Protein AF-A0A2D6P9U3-F1 (afdb_monomer_lite)

Sequence (290 aa):
MEMDSLSEKNLSSTDSSSDNYNIYKVLEDLKDIDPWEGLENFDKSLMDWAEKVPFGQSDFQNTYYVVNSHVTPWRQMRQAIMELQARTNAVQKVTVQYKRNLNDIARIKHEIENEEDEFQRKDLECQLEILYLDSQIWKNKLKQSKSEIEGFMRIIKQRAGDVPVEEFIKQFDDPEIVEFEEHKYWIARMAKQSAIDLLTTGRIQAGNLESMLQMTPEDQAAVTDLALTYSTAMNHSIGKFKEAAENKVEGMLEGRPAEMFDTAGVFTDYVSHNIDQRSLQSSDKPETGS

Structure (mmCIF, N/CA/C/O backbone):
data_AF-A0A2D6P9U3-F1
#
_entry.id   AF-A0A2D6P9U3-F1
#
loop_
_atom_site.group_PDB
_atom_site.id
_atom_site.type_symbol
_atom_site.label_atom_id
_atom_site.label_alt_id
_atom_site.label_comp_id
_atom_site.label_asym_id
_atom_site.label_entity_id
_atom_site.label_seq_id
_atom_site.pdbx_PDB_ins_code
_atom_site.Cartn_x
_atom_site.Cartn_y
_atom_site.Cartn_z
_atom_site.occupancy
_atom_site.B_iso_or_equiv
_atom_site.auth_seq_id
_atom_site.auth_comp_id
_atom_site.auth_asym_id
_atom_site.auth_atom_id
_atom_site.pdbx_PDB_model_num
ATOM 1 N N . MET A 1 1 ? -30.423 -39.808 -7.786 1.00 39.69 1 MET A N 1
ATOM 2 C CA . MET A 1 1 ? -29.029 -39.481 -7.438 1.00 39.69 1 MET A CA 1
ATOM 3 C C . MET A 1 1 ? -28.992 -37.972 -7.398 1.00 39.69 1 MET A C 1
ATOM 5 O O . MET A 1 1 ? -29.158 -37.339 -8.432 1.00 39.69 1 MET A O 1
ATOM 9 N N . GLU A 1 2 ? -29.091 -37.459 -6.180 1.00 29.41 2 GLU A N 1
ATOM 10 C CA . GLU A 1 2 ? -29.503 -36.098 -5.848 1.00 29.41 2 GLU A CA 1
ATOM 11 C C . GLU A 1 2 ? -28.398 -35.089 -6.178 1.00 29.41 2 GLU A C 1
ATOM 13 O O . GLU A 1 2 ? -27.218 -35.357 -5.967 1.00 29.41 2 GLU A O 1
ATOM 18 N N . MET A 1 3 ? -28.798 -33.942 -6.732 1.00 28.23 3 MET A N 1
ATOM 19 C CA . MET A 1 3 ? -27.953 -32.755 -6.827 1.00 28.23 3 MET A CA 1
ATOM 20 C C . MET A 1 3 ? -27.935 -32.097 -5.450 1.00 28.23 3 MET A C 1
ATOM 22 O O . MET A 1 3 ? -28.899 -31.436 -5.070 1.00 28.23 3 MET A O 1
ATOM 26 N N . ASP A 1 4 ? -26.843 -32.294 -4.717 1.00 28.52 4 ASP A N 1
ATOM 27 C CA . ASP A 1 4 ? -26.556 -31.556 -3.492 1.00 28.52 4 ASP A CA 1
ATOM 28 C C . ASP A 1 4 ? -26.367 -30.071 -3.825 1.00 28.52 4 ASP A C 1
ATOM 30 O O . ASP A 1 4 ? -25.377 -29.648 -4.427 1.00 28.52 4 ASP A O 1
ATOM 34 N N . SER A 1 5 ? -27.350 -29.269 -3.422 1.00 31.30 5 SER A N 1
ATOM 35 C CA . SER A 1 5 ? -27.221 -27.826 -3.311 1.00 31.30 5 SER A CA 1
ATOM 36 C C . SER A 1 5 ? -26.211 -27.518 -2.208 1.00 31.30 5 SER A C 1
ATOM 38 O O . SER A 1 5 ? -26.506 -27.684 -1.021 1.00 31.30 5 SER A O 1
ATOM 40 N N . LEU A 1 6 ? -25.025 -27.050 -2.587 1.00 30.30 6 LEU A N 1
ATOM 41 C CA . LEU A 1 6 ? -24.084 -26.428 -1.663 1.00 30.30 6 LEU A CA 1
ATOM 42 C C . LEU A 1 6 ? -24.706 -25.124 -1.154 1.00 30.30 6 LEU A C 1
ATOM 44 O O . LEU A 1 6 ? -24.543 -24.059 -1.741 1.00 30.30 6 LEU A O 1
ATOM 48 N N . SER A 1 7 ? -25.457 -25.227 -0.057 1.00 29.09 7 SER A N 1
ATOM 49 C CA . SER A 1 7 ? -25.807 -24.083 0.766 1.00 29.09 7 SER A CA 1
ATOM 50 C C . SER A 1 7 ? -24.502 -23.500 1.300 1.00 29.09 7 SER A C 1
ATOM 52 O O . SER A 1 7 ? -23.845 -24.122 2.143 1.00 29.09 7 SER A O 1
ATOM 54 N N . GLU A 1 8 ? -24.120 -22.322 0.821 1.00 29.14 8 GLU A N 1
ATOM 55 C CA . GLU A 1 8 ? -23.149 -21.480 1.506 1.00 29.14 8 GLU A CA 1
ATOM 56 C C . GLU A 1 8 ? -23.690 -21.211 2.912 1.00 29.14 8 GLU A C 1
ATOM 58 O O . GLU A 1 8 ? -24.583 -20.395 3.140 1.00 29.14 8 GLU A O 1
ATOM 63 N N . LYS A 1 9 ? -23.192 -21.982 3.880 1.00 29.47 9 LYS A N 1
ATOM 64 C CA . LYS A 1 9 ? -23.399 -21.696 5.290 1.00 29.47 9 LYS A CA 1
ATOM 65 C C . LYS A 1 9 ? -22.726 -20.359 5.559 1.00 29.47 9 LYS A C 1
ATOM 67 O O . LYS A 1 9 ? -21.505 -20.297 5.673 1.00 29.47 9 LYS A O 1
ATOM 72 N N . ASN A 1 10 ? -23.547 -19.318 5.673 1.00 29.23 10 ASN A N 1
ATOM 73 C CA . ASN A 1 10 ? -23.217 -18.047 6.304 1.00 29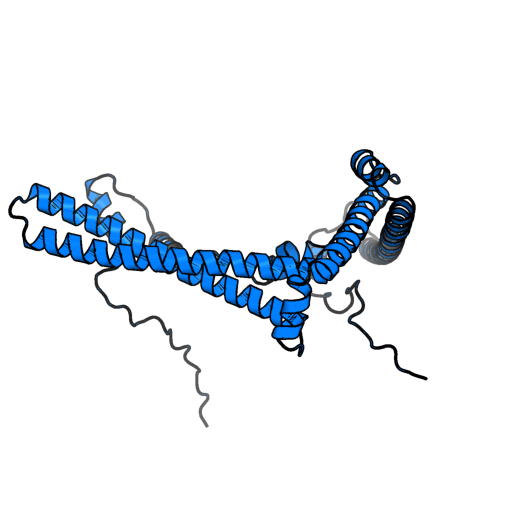.23 10 ASN A CA 1
ATOM 74 C C . ASN A 1 10 ? -22.614 -18.304 7.696 1.00 29.23 10 ASN A C 1
ATOM 76 O O . ASN A 1 10 ? -23.308 -18.354 8.713 1.00 29.23 10 ASN A O 1
ATOM 80 N N . LEU A 1 11 ? -21.298 -18.488 7.734 1.00 31.61 11 LEU A N 1
ATOM 81 C CA . LEU A 1 11 ? -20.473 -18.541 8.933 1.00 31.61 11 LEU A CA 1
ATOM 82 C C . LEU A 1 11 ? -20.241 -17.110 9.430 1.00 31.61 11 LEU A C 1
ATOM 84 O O . LEU A 1 11 ? -19.149 -16.564 9.331 1.00 31.61 11 LEU A O 1
ATOM 88 N N . SER A 1 12 ? -21.298 -16.487 9.951 1.00 31.53 12 SER A N 1
ATOM 89 C CA . SER A 1 12 ? -21.200 -15.335 10.859 1.00 31.53 12 SER A CA 1
ATOM 90 C C . SER A 1 12 ? -22.514 -15.123 11.627 1.00 31.53 12 SER A C 1
ATOM 92 O O . SER A 1 12 ? -23.037 -14.022 11.728 1.00 31.53 12 SER A O 1
ATOM 94 N N . SER A 1 13 ? -23.094 -16.207 12.146 1.00 32.31 13 SER A N 1
ATOM 95 C CA . SER A 1 13 ? -24.285 -16.171 13.011 1.00 32.31 13 SER A CA 1
ATOM 96 C C . SER A 1 13 ? -23.992 -16.762 14.392 1.00 32.31 13 SER A C 1
ATOM 98 O O . SER A 1 13 ? -24.786 -17.506 14.951 1.00 32.31 13 SER A O 1
ATOM 100 N N . THR A 1 14 ? -22.835 -16.417 14.956 1.00 29.89 14 THR A N 1
ATOM 101 C CA . THR A 1 14 ? -22.495 -16.683 16.361 1.00 29.89 14 THR A CA 1
ATOM 102 C C . THR A 1 14 ? -21.598 -15.569 16.888 1.00 29.89 14 THR A C 1
ATOM 104 O O . THR A 1 14 ? -20.410 -15.767 17.092 1.00 29.89 14 THR A O 1
ATOM 107 N N . ASP A 1 15 ? -22.176 -14.383 17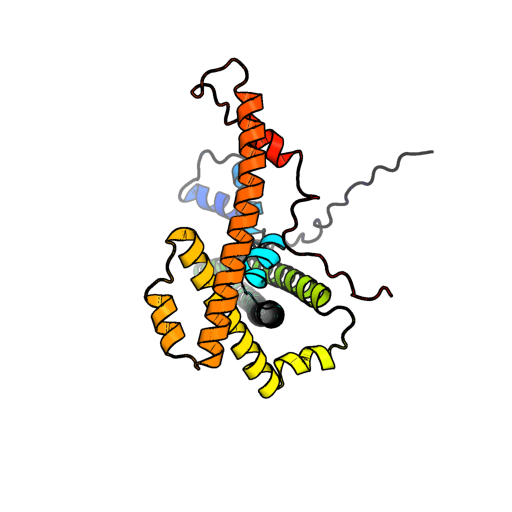.039 1.00 32.94 15 ASP A N 1
ATOM 108 C CA . ASP A 1 15 ? -21.761 -13.375 18.023 1.00 32.94 15 ASP A CA 1
ATOM 109 C C . ASP A 1 15 ? -23.038 -12.628 18.434 1.00 32.94 15 ASP A C 1
ATOM 111 O O . ASP A 1 15 ? -23.255 -11.452 18.153 1.00 32.94 15 ASP A O 1
ATOM 115 N N . SER A 1 16 ? -23.964 -13.377 19.037 1.00 31.02 16 SER A N 1
ATOM 116 C CA . SER A 1 16 ? -25.175 -12.850 19.664 1.00 31.02 16 SER A CA 1
ATOM 117 C C . SER A 1 16 ? -24.865 -12.375 21.087 1.00 31.02 16 SER A C 1
ATOM 119 O O . SER A 1 16 ? -25.467 -12.854 22.049 1.00 31.02 16 SER A O 1
ATOM 121 N N . SER A 1 17 ? -23.893 -11.476 21.244 1.00 34.59 17 SER A N 1
ATOM 122 C CA . SER A 1 17 ? -23.754 -10.711 22.481 1.00 34.59 17 SER A CA 1
ATOM 123 C C . SER A 1 17 ? -24.412 -9.354 22.272 1.00 34.59 17 SER A C 1
ATOM 125 O O . SER A 1 17 ? -24.088 -8.633 21.330 1.00 34.59 17 SER A O 1
ATOM 127 N N . SER A 1 18 ? -25.328 -9.008 23.168 1.00 39.34 18 SER A N 1
ATOM 128 C CA . SER A 1 18 ? -26.072 -7.746 23.296 1.00 39.34 18 SER A CA 1
ATOM 129 C C . SER A 1 18 ? -25.207 -6.483 23.480 1.00 39.34 18 SER A C 1
ATOM 131 O O . SER A 1 18 ? -25.710 -5.457 23.919 1.00 39.34 18 SER A O 1
ATOM 133 N N . ASP A 1 19 ? -23.918 -6.555 23.155 1.00 49.19 19 ASP A N 1
ATOM 134 C CA . ASP A 1 19 ? -22.876 -5.597 23.538 1.00 49.19 19 ASP A CA 1
ATOM 135 C C . ASP A 1 19 ? -22.311 -4.817 22.335 1.00 49.19 19 ASP A C 1
ATOM 137 O O . ASP A 1 19 ? -21.394 -4.014 22.487 1.00 49.19 19 ASP A O 1
ATOM 141 N N . ASN A 1 20 ? -22.830 -5.039 21.122 1.00 57.22 20 ASN A N 1
ATOM 142 C CA . ASN A 1 20 ? -22.431 -4.263 19.948 1.00 57.22 20 ASN A CA 1
ATOM 143 C C . ASN A 1 20 ? -23.346 -3.045 19.808 1.00 57.22 20 ASN A C 1
ATOM 145 O O . ASN A 1 20 ? -24.446 -3.146 19.260 1.00 57.22 20 ASN A O 1
ATOM 149 N N . TYR A 1 21 ? -22.873 -1.898 20.292 1.00 65.00 21 TYR A N 1
ATOM 150 C CA . TYR A 1 21 ? -23.427 -0.603 19.911 1.00 65.00 21 TYR A CA 1
ATOM 151 C C . TYR A 1 21 ? -23.408 -0.498 18.376 1.00 65.00 21 TYR A C 1
ATOM 153 O O . TYR A 1 21 ? -22.390 -0.805 17.755 1.00 65.00 21 TYR A O 1
ATOM 161 N N . ASN A 1 22 ? -24.548 -0.173 17.767 1.00 78.25 22 ASN A N 1
ATOM 162 C CA . ASN A 1 22 ? -24.715 -0.151 16.315 1.00 78.25 22 ASN A CA 1
ATOM 163 C C . ASN A 1 22 ? -25.484 1.098 15.875 1.00 78.25 22 ASN A C 1
ATOM 165 O O . ASN A 1 22 ? -26.160 1.749 16.677 1.00 78.25 22 ASN A O 1
ATOM 169 N N . ILE A 1 23 ? -25.426 1.392 14.577 1.00 88.06 23 ILE A N 1
ATOM 170 C CA . ILE A 1 23 ? -26.103 2.554 13.993 1.00 88.06 23 ILE A CA 1
ATOM 171 C C . ILE A 1 23 ? -27.613 2.602 14.288 1.00 88.06 23 ILE A C 1
ATOM 173 O O . ILE A 1 23 ? -28.175 3.683 14.414 1.00 88.06 23 ILE A O 1
ATOM 177 N N . TYR A 1 24 ? -28.288 1.461 14.457 1.00 88.44 24 TYR A N 1
ATOM 178 C CA . TYR A 1 24 ? -29.724 1.440 14.753 1.00 88.44 24 TYR A CA 1
ATOM 179 C C . TYR A 1 24 ? -30.051 2.047 16.115 1.00 88.44 24 TYR A C 1
ATOM 181 O O . TYR A 1 24 ? -31.065 2.729 16.232 1.00 88.44 24 TYR A O 1
ATOM 189 N N . LYS A 1 25 ? -29.194 1.834 17.121 1.00 87.31 25 LYS A N 1
ATOM 190 C CA . LYS A 1 25 ? -29.354 2.465 18.434 1.00 87.31 25 LYS A CA 1
ATOM 191 C C . LYS A 1 25 ? -29.163 3.980 18.342 1.00 87.31 25 LYS A C 1
ATOM 193 O O . LYS A 1 25 ? -30.015 4.713 18.820 1.00 87.31 25 LYS A O 1
ATOM 198 N N . VAL A 1 26 ? -28.138 4.436 17.618 1.00 87.75 26 VAL A N 1
ATOM 199 C CA . VAL A 1 26 ? -27.909 5.872 17.357 1.00 87.75 26 VAL A CA 1
ATOM 200 C C . VAL A 1 26 ? -29.124 6.514 16.688 1.00 87.75 26 VAL A C 1
ATOM 202 O O . VAL A 1 26 ? -29.564 7.585 17.086 1.00 87.75 26 VAL A O 1
ATOM 205 N N . LEU A 1 27 ? -29.687 5.858 15.670 1.00 90.25 27 LEU A N 1
ATOM 206 C CA . LEU A 1 27 ? -30.865 6.359 14.962 1.00 90.25 27 LEU A CA 1
ATOM 207 C C . LEU A 1 27 ? -32.118 6.400 15.846 1.00 90.25 27 LEU A C 1
ATOM 209 O O . LEU A 1 27 ? -32.997 7.219 15.590 1.00 90.25 27 LEU A O 1
ATOM 213 N N . GLU A 1 28 ? -32.221 5.526 16.849 1.00 89.50 28 GLU A N 1
ATOM 214 C CA . GLU A 1 28 ? -33.285 5.583 17.853 1.00 89.50 28 GLU A CA 1
ATOM 215 C C . GLU A 1 28 ? -33.075 6.768 18.799 1.00 89.50 28 GLU A C 1
ATOM 217 O O . GLU A 1 28 ? -33.989 7.573 18.957 1.00 89.50 28 GLU A O 1
ATOM 222 N N . ASP A 1 29 ? -31.864 6.922 19.342 1.00 88.88 29 ASP A N 1
ATOM 223 C CA . ASP A 1 29 ? -31.504 8.013 20.256 1.00 88.88 29 ASP A CA 1
ATOM 224 C C . ASP A 1 29 ? -31.679 9.395 19.594 1.00 88.88 29 ASP A C 1
ATOM 226 O O . ASP A 1 29 ? -32.082 10.365 20.236 1.00 88.88 29 ASP A O 1
ATOM 230 N N . LEU A 1 30 ? -31.432 9.492 18.283 1.00 90.25 30 LEU A N 1
ATOM 231 C CA . LEU A 1 30 ? -31.607 10.726 17.515 1.00 90.25 30 LEU A CA 1
ATOM 232 C C . LEU A 1 30 ? -33.069 11.137 17.315 1.00 90.25 30 LEU A C 1
ATOM 234 O O . LEU A 1 30 ? -33.306 12.310 17.027 1.00 90.25 30 LEU A O 1
ATOM 238 N N . LYS A 1 31 ? -34.054 10.240 17.478 1.00 90.44 31 LYS A N 1
ATOM 239 C CA . LYS A 1 31 ? -35.471 10.582 17.243 1.00 90.44 31 LYS A CA 1
ATOM 240 C C . LYS A 1 31 ? -35.953 11.749 18.097 1.00 90.44 31 LYS A C 1
ATOM 242 O O . LYS A 1 31 ? -36.753 12.551 17.622 1.00 90.44 31 LYS A O 1
ATOM 247 N N . ASP A 1 32 ? -35.447 11.836 19.323 1.00 87.56 32 ASP A N 1
ATOM 248 C CA . ASP A 1 32 ? -35.841 12.848 20.304 1.00 87.56 32 ASP A CA 1
ATOM 249 C C . ASP A 1 32 ? -34.901 14.072 20.320 1.00 87.56 32 ASP A C 1
ATOM 251 O O . ASP A 1 32 ? -35.142 15.023 21.065 1.00 87.56 32 ASP A O 1
ATOM 255 N N . ILE A 1 33 ? -33.836 14.067 19.505 1.00 90.62 33 ILE A N 1
ATOM 256 C CA . ILE A 1 33 ? -32.810 15.125 19.449 1.00 90.62 33 ILE A CA 1
ATOM 257 C C . ILE A 1 33 ? -32.868 15.866 18.110 1.00 90.62 33 ILE A C 1
ATOM 259 O O . ILE A 1 33 ? -33.093 17.075 18.074 1.00 90.62 33 ILE A O 1
ATOM 263 N N . ASP A 1 34 ? -32.647 15.137 17.019 1.00 89.31 34 ASP A N 1
ATOM 264 C CA . ASP A 1 34 ? -32.652 15.624 15.640 1.00 89.31 34 ASP A CA 1
ATOM 265 C C . ASP A 1 34 ? -32.958 14.424 14.724 1.00 89.31 34 ASP A C 1
ATOM 267 O O . ASP A 1 34 ? -32.044 13.695 14.315 1.00 89.31 34 ASP A O 1
ATOM 271 N N . PRO A 1 35 ? -34.250 14.117 14.500 1.00 87.31 35 PRO A N 1
ATOM 272 C CA . PRO A 1 35 ? -34.650 12.893 13.829 1.00 87.31 35 PRO A CA 1
ATOM 273 C C . PRO A 1 35 ? -34.149 12.880 12.387 1.00 87.31 35 PRO A C 1
ATOM 275 O O . PRO A 1 35 ? -34.447 13.763 11.584 1.00 87.31 35 PRO A O 1
ATOM 278 N N . TRP A 1 36 ? -33.449 11.808 12.020 1.00 88.62 36 TRP A N 1
ATOM 279 C CA . TRP A 1 36 ? -33.020 11.609 10.643 1.00 88.62 36 TRP A CA 1
ATOM 280 C C . TRP A 1 36 ? -34.171 11.044 9.800 1.00 88.62 36 TRP A C 1
ATOM 282 O O . TRP A 1 36 ? -34.355 9.830 9.660 1.00 88.62 36 TRP A O 1
ATOM 292 N N . GLU A 1 37 ? -34.977 11.949 9.252 1.00 87.56 37 GLU A N 1
ATOM 293 C CA . GLU A 1 37 ? -36.133 11.613 8.421 1.00 87.56 37 GLU A CA 1
ATOM 294 C C . GLU A 1 37 ? -35.730 11.058 7.044 1.00 87.56 37 GLU A C 1
ATOM 296 O O . GLU A 1 37 ? -34.696 11.406 6.476 1.00 87.56 37 GLU A O 1
ATOM 301 N N . GLY A 1 38 ? -36.572 10.186 6.481 1.00 85.81 38 GLY A N 1
ATOM 302 C CA . GLY A 1 38 ? -36.424 9.699 5.104 1.00 85.81 38 GLY A CA 1
ATOM 303 C C . GLY A 1 38 ? -35.370 8.608 4.876 1.00 85.81 38 GLY A C 1
ATOM 304 O O . GLY A 1 38 ? -35.199 8.189 3.739 1.00 85.81 38 GLY A O 1
ATOM 305 N N . LEU A 1 39 ? -34.701 8.114 5.923 1.00 88.50 39 LEU A N 1
ATOM 306 C CA . LEU A 1 39 ? -33.758 6.990 5.831 1.00 88.50 39 LEU A CA 1
ATOM 307 C C . LEU A 1 39 ? -34.464 5.680 5.449 1.00 88.50 39 LEU A C 1
ATOM 309 O O . LEU A 1 39 ? -35.224 5.113 6.250 1.00 88.50 39 LEU A O 1
ATOM 313 N N . GLU A 1 40 ? -34.152 5.155 4.266 1.00 92.00 40 GLU A N 1
ATOM 314 C CA . GLU A 1 40 ? -34.671 3.874 3.798 1.00 92.00 40 GLU A CA 1
ATOM 315 C C . GLU A 1 40 ? -33.945 2.692 4.465 1.00 92.00 40 GLU A C 1
ATOM 317 O O . GLU A 1 40 ? -32.868 2.817 5.053 1.00 92.00 40 GLU A O 1
ATOM 322 N N . ASN A 1 41 ? -34.520 1.487 4.367 1.00 90.62 41 ASN A N 1
ATOM 323 C CA . ASN A 1 41 ? -33.889 0.275 4.911 1.00 90.62 41 ASN A CA 1
ATOM 324 C C . ASN A 1 41 ? -32.532 -0.023 4.260 1.00 90.62 41 ASN A C 1
ATOM 326 O O . ASN A 1 41 ? -31.648 -0.575 4.919 1.00 90.62 41 ASN A O 1
ATOM 330 N N . PHE A 1 42 ? -32.370 0.337 2.983 1.00 93.25 42 PHE A N 1
ATOM 331 C CA . PHE A 1 42 ? -31.100 0.215 2.277 1.00 93.25 42 PHE A CA 1
ATOM 332 C C . PHE A 1 42 ? -30.012 1.052 2.955 1.00 93.25 42 PHE A C 1
ATOM 334 O O . PHE A 1 42 ? -28.960 0.512 3.288 1.00 93.25 42 PHE A O 1
ATOM 341 N N . ASP A 1 43 ? -30.293 2.323 3.245 1.00 93.94 43 ASP A N 1
ATOM 342 C CA . ASP A 1 43 ? -29.324 3.249 3.833 1.00 93.94 43 ASP A CA 1
ATOM 343 C C . ASP A 1 43 ? -28.863 2.784 5.216 1.00 93.94 43 ASP A C 1
ATOM 345 O O . ASP A 1 43 ? -27.666 2.706 5.484 1.00 93.94 43 ASP A O 1
ATOM 349 N N . LYS A 1 44 ? -29.807 2.388 6.081 1.00 91.50 44 LYS A N 1
ATOM 350 C CA . LYS A 1 44 ? -29.503 1.890 7.435 1.00 91.50 44 LYS A CA 1
ATOM 351 C C . LYS A 1 44 ? -28.646 0.627 7.394 1.00 91.50 44 LYS A C 1
ATOM 353 O O . LYS A 1 44 ? -27.689 0.494 8.153 1.00 91.50 44 LYS A O 1
ATOM 358 N N . SER A 1 45 ? -28.971 -0.282 6.474 1.00 91.38 45 SER A N 1
ATOM 359 C CA . SER A 1 45 ? -28.209 -1.517 6.272 1.00 91.38 45 SER A CA 1
ATOM 360 C C . SER A 1 45 ? -26.811 -1.232 5.724 1.00 91.38 45 SER A C 1
ATOM 362 O O . SER A 1 45 ? -25.847 -1.871 6.141 1.00 91.38 45 SER A O 1
ATOM 364 N N . LEU A 1 46 ? -26.687 -0.261 4.815 1.00 93.19 46 LEU A N 1
ATOM 365 C CA . LEU A 1 46 ? -25.407 0.164 4.259 1.00 93.19 46 LEU A CA 1
ATOM 366 C C . LEU A 1 46 ? -24.521 0.807 5.330 1.00 93.19 46 LEU A C 1
ATOM 368 O O . LEU A 1 46 ? -23.340 0.475 5.397 1.00 93.19 46 LEU A O 1
ATOM 372 N N . MET A 1 47 ? -25.077 1.671 6.184 1.00 91.88 47 MET A N 1
ATOM 373 C CA . MET A 1 47 ? -24.356 2.269 7.313 1.00 91.88 47 MET A CA 1
ATOM 374 C C . MET A 1 47 ? -23.855 1.198 8.291 1.00 91.88 47 MET A C 1
ATOM 376 O O . MET A 1 47 ? -22.672 1.184 8.628 1.00 91.88 47 MET A O 1
ATOM 380 N N . ASP A 1 48 ? -24.723 0.259 8.684 1.00 90.38 48 ASP A N 1
ATOM 381 C CA . ASP A 1 48 ? -24.380 -0.839 9.600 1.00 90.38 48 ASP A CA 1
ATOM 382 C C . ASP A 1 48 ? -23.290 -1.760 9.025 1.00 90.38 48 ASP A C 1
ATOM 384 O O . ASP A 1 48 ? -22.374 -2.183 9.734 1.00 90.38 48 ASP A O 1
ATOM 388 N N . TRP A 1 49 ? -23.361 -2.063 7.726 1.00 91.19 49 TRP A N 1
ATOM 389 C CA . TRP A 1 49 ? -22.337 -2.842 7.034 1.00 91.19 49 TRP A CA 1
ATOM 390 C C . TRP A 1 49 ? -21.015 -2.074 6.931 1.00 91.19 49 TRP A C 1
ATOM 392 O O . TRP A 1 49 ? -19.965 -2.622 7.273 1.00 91.19 49 TRP A O 1
ATOM 402 N N . ALA A 1 50 ? -21.054 -0.807 6.507 1.00 90.19 50 ALA A N 1
ATOM 403 C CA . ALA A 1 50 ? -19.867 0.023 6.306 1.00 90.19 50 ALA A CA 1
ATOM 404 C C . ALA A 1 50 ? -19.070 0.216 7.604 1.00 90.19 50 ALA A C 1
ATOM 406 O O . ALA A 1 50 ? -17.841 0.194 7.578 1.00 90.19 50 ALA A O 1
ATOM 407 N N . GLU A 1 51 ? -19.753 0.318 8.745 1.00 86.31 51 GLU A N 1
ATOM 408 C CA . GLU A 1 51 ? -19.125 0.385 10.068 1.00 86.31 51 GLU A CA 1
ATOM 409 C C . GLU A 1 51 ? -18.363 -0.903 10.433 1.00 86.31 51 GLU A C 1
ATOM 411 O O . GLU A 1 51 ? -17.419 -0.876 11.220 1.00 86.31 51 GLU A O 1
ATOM 416 N N . LYS A 1 52 ? -18.733 -2.058 9.872 1.00 85.69 52 LYS A N 1
ATOM 417 C CA . LYS A 1 52 ? -18.173 -3.377 10.230 1.00 85.69 52 LYS A CA 1
ATOM 418 C C . LYS A 1 52 ? -17.103 -3.876 9.265 1.00 85.69 52 LYS A C 1
ATOM 4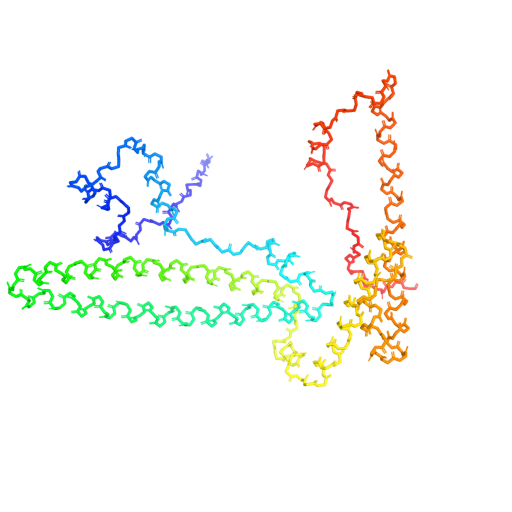20 O O . LYS A 1 52 ? -16.442 -4.881 9.551 1.00 85.69 52 LYS A O 1
ATOM 425 N N . VAL A 1 53 ? -16.949 -3.221 8.121 1.00 87.69 53 VAL A N 1
ATOM 426 C CA . VAL A 1 53 ? -16.092 -3.700 7.037 1.00 87.69 53 VAL A CA 1
ATOM 427 C C . VAL A 1 53 ? -14.707 -3.066 7.129 1.00 87.69 53 VAL A C 1
ATOM 429 O O . VAL A 1 53 ? -14.581 -1.843 7.155 1.00 87.69 53 VAL A O 1
ATOM 432 N N . PRO A 1 54 ? -13.633 -3.874 7.153 1.00 87.75 54 PRO A N 1
ATOM 433 C CA . PRO A 1 54 ? -12.283 -3.353 7.013 1.00 87.75 54 PRO A CA 1
ATOM 434 C C . PRO A 1 54 ? -12.005 -2.972 5.552 1.00 87.75 54 PRO A C 1
ATOM 436 O O . PRO A 1 54 ? -12.065 -3.818 4.661 1.00 87.75 54 PRO A O 1
ATOM 439 N N . PHE A 1 55 ? -11.618 -1.720 5.311 1.00 87.38 55 PHE A N 1
ATOM 440 C CA . PHE A 1 55 ? -11.170 -1.245 3.998 1.00 87.38 55 PHE A CA 1
ATOM 441 C C . PHE A 1 55 ? -9.640 -1.279 3.909 1.00 87.38 55 PHE A C 1
ATOM 443 O O . PHE A 1 55 ? -8.962 -0.266 4.076 1.00 87.38 55 PHE A O 1
ATOM 450 N N . GLY A 1 56 ? -9.101 -2.482 3.702 1.00 89.19 56 GLY A N 1
ATOM 451 C CA . GLY A 1 56 ? -7.667 -2.716 3.515 1.00 89.19 56 GLY A CA 1
ATOM 452 C C . GLY A 1 56 ? -7.199 -2.622 2.065 1.00 89.19 56 GLY A C 1
ATOM 453 O O . GLY A 1 56 ? -7.995 -2.484 1.135 1.00 89.19 56 GLY A O 1
ATOM 454 N N . GLN A 1 57 ? -5.886 -2.734 1.874 1.00 92.25 57 GLN A N 1
ATOM 455 C CA . GLN A 1 57 ? -5.285 -2.821 0.540 1.00 92.25 57 GLN A CA 1
ATOM 456 C C . GLN A 1 57 ? -5.597 -4.167 -0.132 1.00 92.25 57 GLN A C 1
ATOM 458 O O . GLN A 1 57 ? -5.447 -5.230 0.473 1.00 92.25 57 GLN A O 1
ATOM 463 N N . SER A 1 58 ? -5.986 -4.124 -1.407 1.00 92.75 58 SER A N 1
ATOM 464 C CA . SER A 1 58 ? -6.175 -5.322 -2.235 1.00 92.75 58 SER A CA 1
ATOM 465 C C . SER A 1 58 ? -4.847 -5.941 -2.685 1.00 92.75 58 SER A C 1
ATOM 467 O O . SER A 1 58 ? -3.833 -5.253 -2.819 1.00 92.75 58 SER A O 1
ATOM 469 N N . ASP A 1 59 ? -4.865 -7.230 -3.033 1.00 91.19 59 ASP A N 1
ATOM 470 C CA . ASP A 1 59 ? -3.694 -7.931 -3.585 1.00 91.19 59 ASP A CA 1
ATOM 471 C C . ASP A 1 59 ? -3.175 -7.278 -4.876 1.00 91.19 59 ASP A C 1
ATOM 473 O O . ASP A 1 59 ? -1.964 -7.212 -5.102 1.00 91.19 59 ASP A O 1
ATOM 477 N N . PHE A 1 60 ? -4.078 -6.731 -5.697 1.00 93.12 60 PHE A N 1
ATOM 478 C CA . PHE A 1 60 ? -3.721 -5.980 -6.899 1.00 93.12 60 PHE A CA 1
ATOM 479 C C . PHE A 1 60 ? -2.931 -4.710 -6.554 1.00 93.12 60 PHE A C 1
ATOM 481 O O . PHE A 1 60 ? -1.866 -4.467 -7.123 1.00 93.12 60 PHE A O 1
ATOM 488 N N . GLN A 1 61 ? -3.408 -3.926 -5.581 1.00 95.19 61 GLN A N 1
ATOM 489 C CA . GLN A 1 61 ? -2.697 -2.736 -5.105 1.00 95.19 61 GLN A CA 1
ATOM 490 C C . GLN A 1 61 ? -1.330 -3.101 -4.523 1.00 95.19 61 GLN A C 1
ATOM 492 O O . GLN A 1 61 ? -0.323 -2.504 -4.910 1.00 95.19 61 GLN A O 1
ATOM 497 N N . ASN A 1 62 ? -1.282 -4.120 -3.661 1.00 95.62 62 ASN A N 1
ATOM 498 C CA . ASN A 1 62 ? -0.045 -4.584 -3.035 1.00 95.62 62 ASN A CA 1
ATOM 499 C C . ASN A 1 62 ? 0.980 -5.031 -4.084 1.00 95.62 62 ASN A C 1
ATOM 501 O O . ASN A 1 62 ? 2.151 -4.668 -4.005 1.00 95.62 62 ASN A O 1
ATOM 505 N N . THR A 1 63 ? 0.540 -5.761 -5.108 1.00 93.06 63 THR A N 1
ATOM 506 C CA . THR A 1 63 ? 1.430 -6.268 -6.156 1.00 93.06 63 THR A CA 1
ATOM 507 C C . THR A 1 63 ? 1.933 -5.148 -7.061 1.00 93.06 63 THR A C 1
ATOM 509 O O . THR A 1 63 ? 3.142 -4.976 -7.211 1.00 93.06 63 THR A O 1
ATOM 512 N N . TYR A 1 64 ? 1.032 -4.377 -7.670 1.00 92.94 64 TYR A N 1
ATOM 513 C CA . TYR A 1 64 ? 1.394 -3.493 -8.782 1.00 92.94 64 TYR A CA 1
ATOM 514 C C . TYR A 1 64 ? 1.803 -2.085 -8.356 1.00 92.94 64 TYR A C 1
ATOM 516 O O . TYR A 1 64 ? 2.657 -1.482 -9.004 1.00 92.94 64 TYR A O 1
ATOM 524 N N . TYR A 1 65 ? 1.225 -1.570 -7.271 1.00 94.38 65 TYR A N 1
ATOM 525 C CA . TYR A 1 65 ? 1.403 -0.173 -6.863 1.00 94.38 65 TYR A CA 1
ATOM 526 C C . TYR A 1 65 ? 2.261 -0.005 -5.617 1.00 94.38 65 TYR A C 1
ATOM 528 O O . TYR A 1 65 ? 2.835 1.062 -5.428 1.00 94.38 65 TYR A O 1
ATOM 536 N N . VAL A 1 66 ? 2.387 -1.045 -4.793 1.00 94.38 66 VAL A N 1
ATOM 537 C CA . VAL A 1 66 ? 3.284 -1.032 -3.633 1.00 94.38 66 VAL A CA 1
ATOM 538 C C . VAL A 1 66 ? 4.597 -1.712 -4.002 1.00 94.38 66 VAL A C 1
ATOM 540 O O . VAL A 1 66 ? 5.622 -1.047 -4.128 1.00 94.38 66 VAL A O 1
ATOM 543 N N . VAL A 1 67 ? 4.567 -3.017 -4.274 1.00 95.12 67 VAL A N 1
ATOM 544 C CA . VAL A 1 67 ? 5.779 -3.812 -4.504 1.00 95.12 67 VAL A CA 1
ATOM 545 C C . VAL A 1 67 ? 6.421 -3.484 -5.855 1.00 95.12 67 VAL A C 1
ATOM 547 O O . VAL A 1 67 ? 7.559 -3.022 -5.883 1.00 95.12 67 VAL A O 1
ATOM 550 N N . ASN A 1 68 ? 5.700 -3.623 -6.973 1.00 93.31 68 ASN A N 1
ATOM 551 C CA . ASN A 1 68 ? 6.242 -3.395 -8.327 1.00 93.31 68 ASN A CA 1
ATOM 552 C C . ASN A 1 68 ? 6.517 -1.921 -8.668 1.00 93.31 68 ASN A C 1
ATOM 554 O O . ASN A 1 68 ? 7.017 -1.622 -9.755 1.00 93.31 68 ASN A O 1
ATOM 558 N N . SER A 1 69 ? 6.219 -0.991 -7.757 1.00 90.75 69 SER A N 1
ATOM 559 C CA . SER A 1 69 ? 6.618 0.411 -7.909 1.00 90.75 69 SER A CA 1
ATOM 560 C C . SER A 1 69 ? 8.147 0.572 -7.900 1.00 90.75 69 SER A C 1
ATOM 562 O O . SER A 1 69 ? 8.690 1.495 -8.518 1.00 90.75 69 SER A O 1
ATOM 564 N N . HIS A 1 70 ? 8.855 -0.361 -7.256 1.00 93.31 70 HIS A N 1
ATOM 565 C CA . HIS A 1 70 ? 10.311 -0.425 -7.244 1.00 93.31 70 HIS A CA 1
ATOM 566 C C . HIS A 1 70 ? 10.851 -1.178 -8.460 1.00 93.31 70 HIS A C 1
ATOM 568 O O . HIS A 1 70 ? 10.201 -2.063 -9.007 1.00 93.31 70 HIS A O 1
ATOM 574 N N . VAL A 1 71 ? 12.054 -0.809 -8.906 1.00 92.12 71 VAL A N 1
ATOM 575 C CA . VAL A 1 71 ? 12.602 -1.286 -10.185 1.00 92.12 71 VAL A CA 1
ATOM 576 C C . VAL A 1 71 ? 13.318 -2.629 -10.047 1.00 92.12 71 VAL A C 1
ATOM 578 O O . VAL A 1 71 ? 13.140 -3.488 -10.903 1.00 92.12 71 VAL A O 1
ATOM 581 N N . THR A 1 72 ? 14.100 -2.834 -8.983 1.00 94.56 72 THR A N 1
ATOM 582 C CA . THR A 1 72 ? 14.901 -4.056 -8.814 1.00 94.56 72 THR A CA 1
ATOM 583 C C . THR A 1 72 ? 14.173 -5.107 -7.973 1.00 94.56 72 THR A C 1
ATOM 585 O O . THR A 1 72 ? 13.519 -4.741 -6.991 1.00 94.56 72 THR A O 1
ATOM 588 N N . PRO A 1 73 ? 14.310 -6.412 -8.286 1.00 94.56 73 PRO A N 1
ATOM 589 C CA . PRO A 1 73 ? 13.667 -7.483 -7.522 1.00 94.56 73 PRO A CA 1
ATOM 590 C C . PRO A 1 73 ? 13.990 -7.453 -6.024 1.00 94.56 73 PRO A C 1
ATOM 592 O O . PRO A 1 73 ? 13.082 -7.591 -5.203 1.00 94.56 73 PRO A O 1
ATOM 595 N N . TRP A 1 74 ? 15.251 -7.197 -5.659 1.00 95.06 74 TRP A N 1
ATOM 596 C CA . TRP A 1 74 ? 15.661 -7.099 -4.258 1.00 95.06 74 TRP A CA 1
ATOM 597 C C . TRP A 1 74 ? 14.945 -5.952 -3.531 1.00 95.06 74 TRP A C 1
ATOM 599 O O . TRP A 1 74 ? 14.383 -6.158 -2.456 1.00 95.06 74 TRP A O 1
ATOM 609 N N . ARG A 1 75 ? 14.843 -4.761 -4.143 1.00 96.00 75 ARG A N 1
ATOM 610 C CA . ARG A 1 75 ? 14.136 -3.625 -3.527 1.00 96.00 75 ARG A CA 1
ATOM 611 C C . ARG A 1 75 ? 12.625 -3.851 -3.467 1.00 96.00 75 ARG A C 1
ATOM 613 O O . ARG A 1 75 ? 11.998 -3.452 -2.491 1.00 96.00 75 ARG A O 1
ATOM 620 N N . GLN A 1 76 ? 12.040 -4.507 -4.471 1.00 96.12 76 GLN A N 1
ATOM 621 C CA . GLN A 1 76 ? 10.636 -4.930 -4.440 1.00 96.12 76 GLN A CA 1
ATOM 622 C C . GLN A 1 76 ? 10.378 -5.880 -3.254 1.00 96.12 76 GLN A C 1
ATOM 624 O O . GLN A 1 76 ? 9.419 -5.690 -2.506 1.00 96.12 76 GLN A O 1
ATOM 629 N N . MET A 1 77 ? 11.258 -6.863 -3.034 1.00 95.75 77 MET A N 1
ATOM 630 C CA . MET A 1 77 ? 11.173 -7.762 -1.879 1.00 95.75 77 MET A CA 1
ATOM 631 C C . MET A 1 77 ? 11.343 -7.008 -0.556 1.00 95.75 77 MET A C 1
ATOM 633 O O . MET A 1 77 ? 10.524 -7.162 0.350 1.00 95.75 77 MET A O 1
ATOM 637 N N . ARG A 1 78 ? 12.353 -6.135 -0.459 1.00 95.94 78 ARG A N 1
ATOM 638 C CA . ARG A 1 78 ? 12.582 -5.288 0.718 1.00 95.94 78 ARG A CA 1
ATOM 639 C C . ARG A 1 78 ? 11.357 -4.437 1.046 1.00 95.94 78 ARG A C 1
ATOM 641 O O . ARG A 1 78 ? 10.988 -4.344 2.212 1.00 95.94 78 ARG A O 1
ATOM 648 N N . GLN A 1 79 ? 10.689 -3.871 0.038 1.00 96.81 79 GLN A N 1
ATOM 649 C CA . GLN A 1 79 ? 9.438 -3.139 0.235 1.00 96.81 79 GLN A CA 1
ATOM 650 C C . GLN A 1 79 ? 8.354 -4.044 0.825 1.00 96.81 79 GLN A C 1
ATOM 652 O O . GLN A 1 79 ? 7.743 -3.675 1.821 1.00 96.81 79 GLN A O 1
ATOM 657 N N . ALA A 1 80 ? 8.146 -5.247 0.280 1.00 97.25 80 ALA A N 1
ATOM 658 C CA . ALA A 1 80 ? 7.165 -6.186 0.827 1.00 97.25 80 ALA A CA 1
ATOM 659 C C . ALA A 1 80 ? 7.453 -6.540 2.301 1.00 97.25 80 ALA A C 1
ATOM 661 O O . ALA A 1 80 ? 6.528 -6.595 3.112 1.00 97.25 80 ALA A O 1
ATOM 662 N N . ILE A 1 81 ? 8.729 -6.717 2.668 1.00 96.50 81 ILE A N 1
ATOM 663 C CA . ILE A 1 81 ? 9.161 -6.959 4.055 1.00 96.50 81 ILE A CA 1
ATOM 664 C C . ILE A 1 81 ? 8.887 -5.737 4.945 1.00 96.50 81 ILE A C 1
ATOM 666 O O . ILE A 1 81 ? 8.370 -5.892 6.050 1.00 96.50 81 ILE A O 1
ATOM 670 N N . MET A 1 82 ? 9.182 -4.520 4.479 1.00 96.81 82 MET A N 1
ATOM 671 C CA . MET A 1 82 ? 8.892 -3.286 5.221 1.00 96.81 82 MET A CA 1
ATOM 672 C C . MET A 1 82 ? 7.389 -3.100 5.463 1.00 96.81 82 MET A C 1
ATOM 674 O O . MET A 1 82 ? 6.975 -2.727 6.562 1.00 96.81 82 MET A O 1
ATOM 678 N N . GLU A 1 83 ? 6.556 -3.395 4.465 1.00 97.75 83 GLU A N 1
ATOM 679 C CA . GLU A 1 83 ? 5.099 -3.346 4.608 1.00 97.75 83 GLU A CA 1
ATOM 680 C C . GLU A 1 83 ? 4.607 -4.414 5.599 1.00 97.75 83 GLU A C 1
ATOM 682 O O . GLU A 1 83 ? 3.821 -4.104 6.500 1.00 97.75 83 GLU A O 1
ATOM 687 N N . LEU A 1 84 ? 5.135 -5.644 5.516 1.00 97.25 84 LEU A N 1
ATOM 688 C CA . LEU A 1 84 ? 4.873 -6.715 6.483 1.00 97.25 84 LEU A CA 1
ATOM 689 C C . LEU A 1 84 ? 5.249 -6.289 7.911 1.00 97.25 84 LEU A C 1
ATOM 691 O O . LEU A 1 84 ? 4.456 -6.474 8.838 1.00 97.25 84 LEU A O 1
ATOM 695 N N . GLN A 1 85 ? 6.422 -5.682 8.100 1.00 97.00 85 GLN A N 1
ATOM 696 C CA . GLN A 1 85 ? 6.872 -5.155 9.389 1.00 97.00 85 GLN A CA 1
ATOM 697 C C . GLN A 1 85 ? 5.904 -4.088 9.914 1.00 97.00 85 GLN A C 1
ATOM 699 O O . GLN A 1 85 ? 5.473 -4.152 11.068 1.00 97.00 85 GLN A O 1
ATOM 704 N N . ALA A 1 86 ? 5.516 -3.128 9.072 1.00 96.88 86 ALA A N 1
ATOM 705 C CA . ALA A 1 86 ? 4.591 -2.064 9.445 1.00 96.88 86 ALA A CA 1
ATOM 706 C C . ALA A 1 86 ? 3.230 -2.615 9.905 1.00 96.88 86 ALA A C 1
ATOM 708 O O . ALA A 1 86 ? 2.723 -2.193 10.949 1.00 96.88 86 ALA A O 1
ATOM 709 N N . ARG A 1 87 ? 2.658 -3.595 9.189 1.00 96.75 87 ARG A N 1
ATOM 710 C CA . ARG A 1 87 ? 1.362 -4.191 9.567 1.00 96.75 87 ARG A CA 1
ATOM 711 C C . ARG A 1 87 ? 1.486 -5.097 10.784 1.00 96.75 87 ARG A C 1
ATOM 713 O O . ARG A 1 87 ? 0.594 -5.092 11.626 1.00 96.75 87 ARG A O 1
ATOM 720 N N . THR A 1 88 ? 2.599 -5.809 10.936 1.00 97.25 88 THR A N 1
ATOM 721 C CA . THR A 1 88 ? 2.869 -6.617 12.136 1.00 97.25 88 THR A CA 1
ATOM 722 C C . THR A 1 88 ? 2.921 -5.733 13.383 1.00 97.25 88 THR A C 1
ATOM 724 O O . THR A 1 88 ? 2.245 -6.013 14.374 1.00 97.25 88 THR A O 1
ATOM 727 N N . ASN A 1 89 ? 3.631 -4.605 13.310 1.00 96.56 89 ASN A N 1
ATOM 728 C CA . ASN A 1 89 ? 3.668 -3.610 14.382 1.00 96.56 89 ASN A CA 1
ATOM 729 C C . ASN A 1 89 ? 2.277 -3.012 14.660 1.00 96.56 89 ASN A C 1
ATOM 731 O O . ASN A 1 89 ? 1.920 -2.786 15.819 1.00 96.56 89 ASN A O 1
ATOM 735 N N . ALA A 1 90 ? 1.478 -2.763 13.617 1.00 95.38 90 ALA A N 1
ATOM 736 C CA . ALA A 1 90 ? 0.104 -2.292 13.768 1.00 95.38 90 ALA A CA 1
ATOM 737 C C . ALA A 1 90 ? -0.770 -3.320 14.506 1.00 95.38 90 ALA A C 1
ATOM 739 O O . ALA A 1 90 ? -1.421 -2.955 15.485 1.00 95.38 90 ALA A O 1
ATOM 740 N N . VAL A 1 91 ? -0.719 -4.604 14.128 1.00 96.69 91 VAL A N 1
ATOM 741 C CA . VAL A 1 91 ? -1.441 -5.686 14.824 1.00 96.69 91 VAL A CA 1
ATOM 742 C C . VAL A 1 91 ? -1.054 -5.743 16.295 1.00 96.69 91 VAL A C 1
ATOM 744 O O . VAL A 1 91 ? -1.937 -5.814 17.150 1.00 96.69 91 VAL A O 1
ATOM 747 N N . GLN A 1 92 ? 0.240 -5.683 16.614 1.00 97.12 92 GLN A N 1
ATOM 748 C CA . GLN A 1 92 ? 0.711 -5.713 18.000 1.00 97.12 92 GLN A CA 1
ATOM 749 C C . GLN A 1 92 ? 0.134 -4.549 18.816 1.00 97.12 92 GLN A C 1
ATOM 751 O O . GLN A 1 92 ? -0.460 -4.770 19.874 1.00 97.12 92 GLN A O 1
ATOM 756 N N . LYS A 1 93 ? 0.242 -3.315 18.305 1.00 96.88 93 LYS A N 1
ATOM 757 C CA . LYS A 1 93 ? -0.277 -2.114 18.979 1.00 96.88 93 LYS A CA 1
ATOM 758 C C . LYS A 1 93 ? -1.793 -2.161 19.153 1.00 96.88 93 LYS A C 1
ATOM 760 O O . LYS A 1 93 ? -2.287 -1.944 20.257 1.00 96.88 93 LYS A O 1
ATOM 765 N N . VAL A 1 94 ? -2.527 -2.487 18.090 1.00 96.94 94 VAL A N 1
ATOM 766 C CA . VAL A 1 94 ? -3.993 -2.575 18.124 1.00 96.94 94 VAL A CA 1
ATOM 767 C C . VAL A 1 94 ? -4.445 -3.682 19.076 1.00 96.94 94 VAL A C 1
ATOM 769 O O . VAL A 1 94 ? -5.406 -3.489 19.812 1.00 96.94 94 VAL A O 1
ATOM 772 N N . THR A 1 95 ? -3.730 -4.807 19.142 1.00 97.44 95 THR A N 1
ATOM 773 C CA . THR A 1 95 ? -4.037 -5.893 20.086 1.00 97.44 95 THR A CA 1
ATOM 774 C C . THR A 1 95 ? -3.929 -5.423 21.534 1.00 97.44 95 THR A C 1
ATOM 776 O O . THR A 1 95 ? -4.801 -5.726 22.347 1.00 97.44 95 THR A O 1
ATOM 779 N N . VAL A 1 96 ? -2.874 -4.678 21.876 1.00 97.69 96 VAL A N 1
ATOM 780 C CA . VAL A 1 96 ? -2.709 -4.117 23.226 1.00 97.69 96 VAL A CA 1
ATOM 781 C C . VAL A 1 96 ? -3.808 -3.099 23.524 1.00 97.69 96 VAL A C 1
ATOM 783 O O . VAL A 1 96 ? -4.413 -3.161 24.593 1.00 97.69 96 VAL A O 1
ATOM 786 N N . GLN A 1 97 ? -4.114 -2.211 22.575 1.00 97.19 97 GLN A N 1
ATOM 787 C CA . GLN A 1 97 ? -5.166 -1.210 22.744 1.00 97.19 97 GLN A CA 1
ATOM 788 C C . GLN A 1 97 ? -6.544 -1.855 22.930 1.00 97.19 97 GLN A C 1
ATOM 790 O O . GLN A 1 97 ? -7.287 -1.457 23.820 1.00 97.19 97 GLN A O 1
ATOM 795 N N . TYR A 1 98 ? -6.853 -2.898 22.162 1.00 96.81 98 TYR A N 1
ATOM 796 C CA . TYR A 1 98 ? -8.089 -3.658 22.305 1.00 96.81 98 TYR A CA 1
ATOM 797 C C . TYR A 1 98 ? -8.191 -4.323 23.682 1.00 96.81 98 TYR A C 1
ATOM 799 O O . TYR A 1 98 ? -9.211 -4.200 24.353 1.00 96.81 98 TYR A O 1
ATOM 807 N N . LYS A 1 99 ? -7.117 -4.970 24.156 1.00 97.50 99 LYS A N 1
ATOM 808 C CA . LYS A 1 99 ? -7.081 -5.572 25.501 1.00 97.50 99 LYS A CA 1
ATOM 809 C C . LYS A 1 99 ? -7.291 -4.537 26.602 1.00 97.50 99 LYS A C 1
ATOM 811 O O . LYS A 1 99 ? -8.038 -4.794 27.541 1.00 97.50 99 LYS A O 1
ATOM 816 N N . ARG A 1 100 ? -6.646 -3.373 26.484 1.00 97.88 100 ARG A N 1
ATOM 817 C CA . ARG A 1 100 ? -6.841 -2.256 27.414 1.00 97.88 100 ARG A CA 1
ATOM 818 C C . ARG A 1 100 ? -8.295 -1.789 27.406 1.00 97.88 100 ARG A C 1
ATOM 820 O O . ARG A 1 100 ? -8.874 -1.651 28.472 1.00 97.88 100 ARG A O 1
ATOM 827 N N . ASN A 1 101 ? -8.883 -1.643 26.224 1.00 97.44 101 ASN A N 1
ATOM 828 C CA . ASN A 1 101 ? -10.272 -1.237 26.067 1.00 97.44 101 ASN A CA 1
ATOM 829 C C . ASN A 1 101 ? -11.246 -2.218 26.740 1.00 97.44 101 ASN A C 1
ATOM 831 O O . ASN A 1 101 ? -12.156 -1.796 27.440 1.00 97.44 101 ASN A O 1
ATOM 835 N N . LEU A 1 102 ? -11.016 -3.532 26.615 1.00 96.81 102 LEU A N 1
ATOM 836 C CA . LEU A 1 102 ? -11.804 -4.548 27.327 1.00 96.81 102 LEU A CA 1
ATOM 837 C C . LEU A 1 102 ? -11.681 -4.431 28.852 1.00 96.81 102 LEU A C 1
ATOM 839 O O . LEU A 1 102 ? -12.658 -4.631 29.570 1.00 96.81 102 LEU A O 1
ATOM 843 N N . ASN A 1 103 ? -10.490 -4.107 29.355 1.00 97.94 103 ASN A N 1
ATOM 844 C CA . ASN A 1 103 ? -10.289 -3.865 30.780 1.00 97.94 103 ASN A CA 1
ATOM 845 C C . ASN A 1 103 ? -10.982 -2.575 31.245 1.00 97.94 103 ASN A C 1
ATOM 847 O O . ASN A 1 103 ? -11.577 -2.555 32.317 1.00 97.94 103 ASN A O 1
ATOM 851 N N . ASP A 1 104 ? -10.932 -1.513 30.440 1.00 97.94 104 ASP A N 1
ATOM 852 C CA . ASP A 1 104 ? -11.640 -0.263 30.720 1.00 97.94 104 ASP A CA 1
ATOM 853 C C . ASP A 1 104 ? -13.165 -0.492 30.730 1.00 97.94 104 ASP A C 1
ATOM 855 O O . ASP A 1 104 ? -13.828 -0.038 31.656 1.00 97.94 104 ASP A O 1
ATOM 859 N N . ILE A 1 105 ? -13.709 -1.301 29.809 1.00 97.06 105 ILE A N 1
ATOM 860 C CA . ILE A 1 105 ? -15.119 -1.743 29.828 1.00 97.06 105 ILE A CA 1
ATOM 861 C C . ILE A 1 105 ? -15.459 -2.436 31.150 1.00 97.06 105 ILE A C 1
ATOM 863 O O . ILE A 1 105 ? -16.473 -2.121 31.767 1.00 97.06 105 ILE A O 1
ATOM 867 N N . ALA A 1 106 ? -14.624 -3.379 31.595 1.00 97.56 106 ALA A N 1
ATOM 868 C CA . ALA A 1 106 ? -14.853 -4.089 32.851 1.00 97.56 106 ALA A CA 1
ATOM 869 C C . ALA A 1 106 ? -14.824 -3.143 34.064 1.00 97.56 106 ALA A C 1
ATOM 871 O O . ALA A 1 106 ? -15.655 -3.278 34.960 1.00 97.56 106 ALA A O 1
ATOM 872 N N . ARG A 1 107 ? -13.909 -2.163 34.072 1.00 97.81 107 ARG A N 1
ATOM 873 C CA . ARG A 1 107 ? -13.826 -1.143 35.124 1.00 97.81 107 ARG A CA 1
ATOM 874 C C . ARG A 1 107 ? -15.082 -0.272 35.159 1.00 97.81 107 ARG A C 1
ATOM 876 O O . ARG A 1 107 ? -15.681 -0.148 36.218 1.00 97.81 107 ARG A O 1
ATOM 883 N N . ILE A 1 108 ? -15.507 0.269 34.017 1.00 97.75 108 ILE A N 1
ATOM 884 C CA . ILE A 1 108 ? -16.696 1.131 33.952 1.00 97.75 108 ILE A CA 1
ATOM 885 C C . ILE A 1 108 ? -17.963 0.359 34.339 1.00 97.75 108 ILE A C 1
ATOM 887 O O . ILE A 1 108 ? -18.778 0.877 35.093 1.00 97.75 108 ILE A O 1
ATOM 891 N N . LYS A 1 109 ? -18.116 -0.904 33.910 1.00 97.06 109 LYS A N 1
ATOM 892 C CA . LYS A 1 109 ? -19.235 -1.755 34.359 1.00 97.06 109 LYS A CA 1
ATOM 893 C C . LYS A 1 109 ? -19.279 -1.885 35.882 1.00 97.06 109 LYS A C 1
ATOM 895 O O . LYS A 1 109 ? -20.342 -1.748 36.472 1.00 97.06 109 LYS A O 1
ATOM 900 N N . HIS A 1 110 ? -18.125 -2.105 36.507 1.00 97.12 110 HIS A N 1
ATOM 901 C CA . HIS A 1 110 ? -18.032 -2.179 37.960 1.00 97.12 110 HIS A CA 1
ATOM 902 C C . HIS A 1 110 ? -18.354 -0.839 38.639 1.00 97.12 110 HIS A C 1
ATOM 904 O O . HIS A 1 110 ? -19.011 -0.825 39.674 1.00 97.12 110 HIS A O 1
ATOM 910 N N . GLU A 1 111 ? -17.922 0.287 38.071 1.00 97.19 111 GLU A N 1
ATOM 911 C CA . GLU A 1 111 ? -18.250 1.622 38.591 1.00 97.19 111 GLU A CA 1
ATOM 912 C C . GLU A 1 111 ? -19.763 1.893 38.516 1.00 97.19 111 GLU A C 1
ATOM 914 O O . GLU A 1 111 ? -20.350 2.299 39.513 1.00 97.19 111 GLU A O 1
ATOM 919 N N . ILE A 1 112 ? -20.422 1.549 37.402 1.00 96.56 112 ILE A N 1
ATOM 920 C CA . ILE A 1 112 ? -21.885 1.669 37.232 1.00 96.56 112 ILE A CA 1
ATOM 921 C C . ILE A 1 112 ? -22.651 0.872 38.297 1.00 96.56 112 ILE A C 1
ATOM 923 O O . ILE A 1 112 ? -23.634 1.368 38.845 1.00 96.56 112 ILE A O 1
ATOM 927 N N . GLU A 1 113 ? -22.219 -0.360 38.589 1.00 95.88 113 GLU A N 1
ATOM 928 C CA . GLU A 1 113 ? -22.865 -1.240 39.576 1.00 95.88 113 GLU A CA 1
ATOM 929 C C . GLU A 1 113 ? -22.824 -0.681 41.006 1.00 95.88 113 GLU A C 1
ATOM 931 O O . GLU A 1 113 ? -23.697 -1.008 41.811 1.00 95.88 113 GLU A O 1
ATOM 936 N N . ASN A 1 114 ? -21.823 0.145 41.322 1.00 95.75 114 ASN A N 1
ATOM 937 C CA . ASN A 1 114 ? -21.621 0.721 42.653 1.00 95.75 114 ASN A CA 1
ATOM 938 C C . ASN A 1 114 ? -22.022 2.200 42.746 1.00 95.75 114 ASN A C 1
ATOM 940 O O . ASN A 1 114 ? -21.931 2.776 43.828 1.00 95.75 114 ASN A O 1
ATOM 944 N N . GLU A 1 115 ? -22.445 2.818 41.644 1.00 96.44 115 GLU A N 1
ATOM 945 C CA . GLU A 1 115 ? -22.832 4.224 41.622 1.00 96.44 115 GLU A CA 1
ATOM 946 C C . GLU A 1 115 ? -24.269 4.400 42.123 1.00 96.44 115 GLU A C 1
ATOM 948 O O . GLU A 1 115 ? -25.207 3.767 41.623 1.00 96.44 115 GLU A O 1
ATOM 953 N N . GLU A 1 116 ? -24.457 5.280 43.104 1.00 95.75 116 GLU A N 1
ATOM 954 C CA . GLU A 1 116 ? -25.763 5.574 43.697 1.00 95.75 116 GLU A CA 1
ATOM 955 C C . GLU A 1 116 ? -26.451 6.736 42.969 1.00 95.75 116 GLU A C 1
ATOM 957 O O . GLU A 1 116 ? -27.664 6.670 42.728 1.00 95.75 116 GLU A O 1
ATOM 962 N N . ASP A 1 117 ? -25.684 7.755 42.564 1.00 96.81 117 ASP A N 1
ATOM 963 C CA . ASP A 1 117 ? -26.182 8.950 41.881 1.00 96.81 117 ASP A CA 1
ATOM 964 C C . ASP A 1 117 ? -26.624 8.622 40.447 1.00 96.81 117 ASP A C 1
ATOM 966 O O . ASP A 1 117 ? -25.863 8.114 39.623 1.00 96.81 117 ASP A O 1
ATOM 970 N N . GLU A 1 118 ? -27.883 8.925 40.130 1.00 95.75 118 GLU A N 1
ATOM 971 C CA . GLU A 1 118 ? -28.466 8.641 38.820 1.00 95.75 118 GLU A CA 1
ATOM 972 C C . GLU A 1 118 ? -27.771 9.388 37.677 1.00 95.75 118 GLU A C 1
ATOM 974 O O . GLU A 1 118 ? -27.632 8.830 36.586 1.00 95.75 118 GLU A O 1
ATOM 979 N N . PHE A 1 119 ? -27.292 10.612 37.919 1.00 96.69 119 PHE A N 1
ATOM 980 C CA . PHE A 1 119 ? -26.637 11.414 36.886 1.00 96.69 119 PHE A CA 1
ATOM 981 C C . PHE A 1 119 ? -25.235 10.885 36.589 1.00 96.69 119 PHE A C 1
ATOM 983 O O . PHE A 1 119 ? -24.876 10.710 35.426 1.00 96.69 119 PHE A O 1
ATOM 990 N N . GLN A 1 120 ? -24.475 10.537 37.630 1.00 96.38 120 GLN A N 1
ATOM 991 C CA . GLN A 1 120 ? -23.151 9.930 37.468 1.00 96.38 120 GLN A CA 1
ATOM 992 C C . GLN A 1 120 ? -23.243 8.548 36.826 1.00 96.38 120 GLN A C 1
ATOM 994 O O . GLN A 1 120 ? -22.463 8.233 35.926 1.00 96.38 120 GLN A O 1
ATOM 999 N N . ARG A 1 121 ? -24.248 7.748 37.206 1.00 96.75 121 ARG A N 1
ATOM 1000 C CA . ARG A 1 121 ? -24.514 6.462 36.554 1.00 96.75 121 ARG A CA 1
ATOM 1001 C C . ARG A 1 121 ? -24.759 6.650 35.058 1.00 96.75 121 ARG A C 1
ATOM 1003 O O . ARG A 1 121 ? -24.192 5.912 34.256 1.00 96.75 121 ARG A O 1
ATOM 1010 N N . LYS A 1 122 ? -25.550 7.658 34.673 1.00 95.00 122 LYS A N 1
ATOM 1011 C CA . LYS A 1 122 ? -25.818 7.964 33.262 1.00 95.00 122 LYS A CA 1
ATOM 1012 C C . LYS A 1 122 ? -24.558 8.388 32.505 1.00 95.00 122 LYS A C 1
ATOM 1014 O O . LYS A 1 122 ? -24.339 7.914 31.392 1.00 95.00 122 LYS A O 1
ATOM 1019 N N . ASP A 1 123 ? -23.708 9.217 33.105 1.00 96.31 123 ASP A N 1
ATOM 1020 C CA . ASP A 1 123 ? -22.429 9.611 32.501 1.00 96.31 123 ASP A CA 1
ATOM 1021 C C . ASP A 1 123 ? -21.500 8.405 32.286 1.00 96.31 123 ASP A C 1
ATOM 1023 O O . ASP A 1 123 ? -20.847 8.296 31.243 1.00 96.31 123 ASP A O 1
ATOM 1027 N N . LEU A 1 124 ? -21.459 7.468 33.237 1.00 97.25 124 LEU A N 1
ATOM 1028 C CA . LEU A 1 124 ? -20.695 6.223 33.113 1.00 97.25 124 LEU A CA 1
ATOM 1029 C C . LEU A 1 124 ? -21.265 5.297 32.026 1.00 97.25 124 LEU A C 1
ATOM 1031 O O . LEU A 1 124 ? -20.497 4.693 31.276 1.00 97.25 124 LEU A O 1
ATOM 1035 N N . GLU A 1 125 ? -22.590 5.204 31.885 1.00 94.62 125 GLU A N 1
ATOM 1036 C CA . GLU A 1 125 ? -23.230 4.470 30.783 1.00 94.62 125 GLU A CA 1
ATOM 1037 C C . GLU A 1 125 ? -22.829 5.039 29.414 1.00 94.62 125 GLU A C 1
ATOM 1039 O O . GLU A 1 125 ? -22.457 4.280 28.518 1.00 94.62 125 GLU A O 1
ATOM 1044 N N . CYS A 1 126 ? -22.827 6.365 29.256 1.00 93.50 126 CYS A N 1
ATOM 1045 C CA . CYS A 1 126 ? -22.366 7.019 28.028 1.00 93.50 126 CYS A CA 1
ATOM 1046 C C . CYS A 1 126 ? -20.885 6.711 27.742 1.00 93.50 126 CYS A C 1
ATOM 1048 O O . CYS A 1 126 ? -20.509 6.422 26.604 1.00 93.50 126 CYS A O 1
ATOM 1050 N N . GLN A 1 127 ? -20.029 6.713 28.771 1.00 96.25 127 GLN A N 1
ATOM 1051 C CA . GLN A 1 127 ? -18.625 6.306 28.629 1.00 96.25 127 GLN A CA 1
ATOM 1052 C C . GLN A 1 127 ? -18.490 4.840 28.198 1.00 96.25 127 GLN A C 1
ATOM 1054 O O . GLN A 1 127 ? -17.649 4.516 27.357 1.00 96.25 127 GLN A O 1
ATOM 1059 N N . LEU A 1 128 ? -19.325 3.950 28.737 1.00 95.12 128 LEU A N 1
ATOM 1060 C CA . LEU A 1 128 ? -19.349 2.540 28.359 1.00 95.12 128 LEU A CA 1
ATOM 1061 C C . LEU A 1 128 ? -19.720 2.354 26.878 1.00 95.12 128 LEU A C 1
ATOM 1063 O O . LEU A 1 128 ? -19.107 1.535 26.192 1.00 95.12 128 LEU A O 1
ATOM 1067 N N . GLU A 1 129 ? -20.676 3.130 26.364 1.00 92.31 129 GLU A N 1
ATOM 1068 C CA . GLU A 1 129 ? -21.061 3.112 24.946 1.00 92.31 129 GLU A CA 1
ATOM 1069 C C . GLU A 1 129 ? -19.912 3.534 24.021 1.00 92.31 129 GLU A C 1
ATOM 1071 O O . GLU A 1 129 ? -19.639 2.848 23.031 1.00 92.31 129 GLU A O 1
ATOM 1076 N N . ILE A 1 130 ? -19.168 4.584 24.387 1.00 93.00 130 ILE A N 1
ATOM 1077 C CA . ILE A 1 130 ? -17.955 5.004 23.664 1.00 93.00 130 ILE A CA 1
ATOM 1078 C C . ILE A 1 130 ? -16.930 3.863 23.619 1.00 93.00 130 ILE A C 1
ATOM 1080 O O . ILE A 1 130 ? -16.376 3.561 22.562 1.00 93.00 130 ILE A O 1
ATOM 1084 N N . LEU A 1 131 ? -16.706 3.171 24.739 1.00 95.31 131 LEU A N 1
ATOM 1085 C CA . LEU A 1 131 ? -15.766 2.050 24.785 1.00 95.31 131 LEU A CA 1
ATOM 1086 C C . LEU A 1 131 ? -16.215 0.864 23.910 1.00 95.31 131 LEU A C 1
ATOM 1088 O O . LEU A 1 131 ? -15.374 0.137 23.365 1.00 95.31 131 LEU A O 1
ATOM 1092 N N . TYR A 1 132 ? -17.518 0.638 23.737 1.00 92.75 132 TYR A N 1
ATOM 1093 C CA . TYR A 1 132 ? -18.009 -0.377 22.801 1.00 92.75 132 TYR A CA 1
ATOM 1094 C C . TYR A 1 132 ? -17.778 0.013 21.338 1.00 92.75 132 TYR A C 1
ATOM 1096 O O . TYR A 1 132 ? -17.312 -0.826 20.561 1.00 92.75 132 TYR A O 1
ATOM 1104 N N . LEU A 1 133 ? -18.010 1.278 20.977 1.00 90.88 133 LEU A N 1
ATOM 1105 C CA . LEU A 1 133 ? -17.660 1.812 19.656 1.00 90.88 133 LEU A CA 1
ATOM 1106 C C . LEU A 1 133 ? -16.161 1.650 19.370 1.00 90.88 133 LEU A C 1
ATOM 1108 O O . LEU A 1 133 ? -15.763 1.101 18.337 1.00 90.88 133 LEU A O 1
ATOM 1112 N N . ASP A 1 134 ? -15.317 2.020 20.331 1.00 93.44 134 ASP A N 1
ATOM 1113 C CA . ASP A 1 134 ? -13.871 1.836 20.236 1.00 93.44 134 ASP A CA 1
ATOM 1114 C C . ASP A 1 134 ? -13.501 0.359 20.047 1.00 93.44 134 ASP A C 1
ATOM 1116 O O . ASP A 1 134 ? -12.679 0.027 19.187 1.00 93.44 134 ASP A O 1
ATOM 1120 N N . SER A 1 135 ? -14.140 -0.559 20.783 1.00 92.75 135 SER A N 1
ATOM 1121 C CA . SER A 1 135 ? -13.928 -2.007 20.619 1.00 92.75 135 SER A CA 1
ATOM 1122 C C . SER A 1 135 ? -14.155 -2.455 19.181 1.00 92.75 135 SER A C 1
ATOM 1124 O O . SER A 1 135 ? -13.362 -3.238 18.648 1.00 92.75 135 SER A O 1
ATOM 1126 N N . GLN A 1 136 ? -15.220 -1.964 18.550 1.00 89.94 136 GLN A N 1
ATOM 1127 C CA . GLN A 1 136 ? -15.558 -2.301 17.175 1.00 89.94 136 GLN A CA 1
ATOM 1128 C C . GLN A 1 136 ? -14.513 -1.757 16.190 1.00 89.94 136 GLN A C 1
ATOM 1130 O O . GLN A 1 136 ? -14.024 -2.499 15.331 1.00 89.94 136 GLN A O 1
ATOM 1135 N N . ILE A 1 137 ? -14.070 -0.510 16.376 1.00 91.06 137 ILE A N 1
ATOM 1136 C CA . ILE A 1 137 ? -12.990 0.100 15.585 1.00 91.06 137 ILE A CA 1
ATOM 1137 C C . ILE A 1 137 ? -11.700 -0.725 15.692 1.00 91.06 137 ILE A C 1
ATOM 1139 O O . ILE A 1 137 ? -11.048 -1.009 14.680 1.00 91.06 137 ILE A O 1
ATOM 1143 N N . TRP A 1 138 ? -11.317 -1.145 16.901 1.00 94.56 138 TRP A N 1
ATOM 1144 C CA . TRP A 1 138 ? -10.120 -1.963 17.106 1.00 94.56 138 TRP A CA 1
ATOM 1145 C C . TRP A 1 138 ? -10.244 -3.342 16.453 1.00 94.56 138 TRP A C 1
ATOM 1147 O O . TRP A 1 138 ? -9.300 -3.785 15.795 1.00 94.56 138 TRP A O 1
ATOM 1157 N N . LYS A 1 139 ? -11.408 -3.999 16.553 1.00 92.19 139 LYS A N 1
ATOM 1158 C CA . LYS A 1 139 ? -11.679 -5.273 15.862 1.00 92.19 139 LYS A CA 1
ATOM 1159 C C . LYS A 1 139 ? -11.523 -5.140 14.346 1.00 92.19 139 LYS A C 1
ATOM 1161 O O . LYS A 1 139 ? -10.890 -5.996 13.725 1.00 92.19 139 LYS A O 1
ATOM 1166 N N . ASN A 1 140 ? -12.049 -4.075 13.748 1.00 92.62 140 ASN A N 1
ATOM 1167 C CA . ASN A 1 140 ? -11.916 -3.833 12.310 1.00 92.62 140 ASN A CA 1
ATOM 1168 C C . ASN A 1 140 ? -10.459 -3.616 11.902 1.00 92.62 140 ASN A C 1
ATOM 1170 O O . ASN A 1 140 ? -9.993 -4.240 10.949 1.00 92.62 140 ASN A O 1
ATOM 1174 N N . LYS A 1 141 ? -9.709 -2.810 12.664 1.00 94.06 141 LYS A N 1
ATOM 1175 C CA . LYS A 1 141 ? -8.270 -2.606 12.435 1.00 94.06 141 LYS A CA 1
ATOM 1176 C C . LYS A 1 141 ? -7.486 -3.920 12.518 1.00 94.06 141 LYS A C 1
ATOM 1178 O O . LYS A 1 141 ? -6.619 -4.155 11.682 1.00 94.06 141 LYS A O 1
ATOM 1183 N N . LEU A 1 142 ? -7.817 -4.812 13.459 1.00 94.38 142 LEU A N 1
ATOM 1184 C CA . LEU A 1 142 ? -7.205 -6.148 13.535 1.00 94.38 142 LEU A CA 1
ATOM 1185 C C . LEU A 1 142 ? -7.494 -6.985 12.287 1.00 94.38 142 LEU A C 1
ATOM 1187 O O . LEU A 1 142 ? -6.568 -7.569 11.724 1.00 94.38 142 LEU A O 1
ATOM 1191 N N . LYS A 1 143 ? -8.758 -7.038 11.845 1.00 93.38 143 LYS A N 1
ATOM 1192 C CA . LYS A 1 143 ? -9.148 -7.764 10.625 1.00 93.38 143 LYS A CA 1
ATOM 1193 C C . LYS A 1 143 ? -8.406 -7.222 9.404 1.00 93.38 143 LYS A C 1
ATOM 1195 O O . LYS A 1 143 ? -7.848 -8.006 8.640 1.00 93.38 143 LYS A O 1
ATOM 1200 N N . GLN A 1 144 ? -8.349 -5.897 9.266 1.00 94.50 144 GLN A N 1
ATOM 1201 C CA . GLN A 1 144 ? -7.635 -5.224 8.186 1.00 94.50 144 GLN A CA 1
ATOM 1202 C C . GLN A 1 144 ? -6.152 -5.595 8.182 1.00 94.50 144 GLN A C 1
ATOM 1204 O O . GLN A 1 144 ? -5.651 -6.127 7.194 1.00 94.50 144 GLN A O 1
ATOM 1209 N N . SER A 1 145 ? -5.446 -5.357 9.291 1.00 94.62 145 SER A N 1
ATOM 1210 C CA . SER A 1 145 ? -4.006 -5.604 9.347 1.00 94.62 145 SER A CA 1
ATOM 1211 C C . SER A 1 145 ? -3.669 -7.083 9.159 1.00 94.62 145 SER A C 1
ATOM 1213 O O . SER A 1 145 ? -2.669 -7.390 8.520 1.00 94.62 145 SER A O 1
ATOM 1215 N N . LYS A 1 146 ? -4.510 -8.007 9.645 1.00 94.44 146 LYS A N 1
ATOM 1216 C CA . LYS A 1 146 ? -4.340 -9.444 9.391 1.00 94.44 146 LYS A CA 1
ATOM 1217 C C . LYS A 1 146 ? -4.455 -9.774 7.900 1.00 94.44 146 LYS A C 1
ATOM 1219 O O . LYS A 1 146 ? -3.577 -10.447 7.369 1.00 94.44 146 LYS A O 1
ATOM 1224 N N . SER A 1 147 ? -5.498 -9.280 7.231 1.00 94.38 147 SER A N 1
ATOM 1225 C CA . SER A 1 147 ? -5.693 -9.497 5.792 1.00 94.38 147 SER A CA 1
ATOM 1226 C C . SER A 1 147 ? -4.518 -8.955 4.973 1.00 94.38 147 SER A C 1
ATOM 1228 O O . SER A 1 147 ? -4.044 -9.612 4.049 1.00 94.38 147 SER A O 1
ATOM 1230 N N . GLU A 1 148 ? -4.015 -7.771 5.323 1.00 96.00 148 GLU A N 1
ATOM 1231 C CA . GLU A 1 148 ? -2.865 -7.169 4.642 1.00 96.00 148 GLU A CA 1
ATOM 1232 C C . GLU A 1 148 ? -1.562 -7.946 4.896 1.00 96.00 148 GLU A C 1
ATOM 1234 O O . GLU A 1 148 ? -0.795 -8.166 3.959 1.00 96.00 148 GLU A O 1
ATOM 1239 N N . ILE A 1 149 ? -1.324 -8.428 6.126 1.00 96.69 149 ILE A N 1
ATOM 1240 C CA . ILE A 1 149 ? -0.189 -9.317 6.444 1.00 96.69 149 ILE A CA 1
ATOM 1241 C C . ILE A 1 149 ? -0.227 -10.563 5.564 1.00 96.69 149 ILE A C 1
ATOM 1243 O O . ILE A 1 149 ? 0.788 -10.922 4.972 1.00 96.69 149 ILE A O 1
ATOM 1247 N N . GLU A 1 150 ? -1.387 -11.209 5.447 1.00 95.81 150 GLU A N 1
ATOM 1248 C CA . GLU A 1 150 ? -1.549 -12.401 4.613 1.00 95.81 150 GLU A CA 1
ATOM 1249 C C . GLU A 1 150 ? -1.255 -12.107 3.133 1.00 95.81 150 GLU A C 1
ATOM 1251 O O . GLU A 1 150 ? -0.593 -12.911 2.473 1.00 95.81 150 GLU A O 1
ATOM 1256 N N . GLY A 1 151 ? -1.678 -10.942 2.631 1.00 95.69 151 GLY A N 1
ATOM 1257 C CA . GLY A 1 151 ? -1.359 -10.469 1.281 1.00 95.69 151 GLY A CA 1
ATOM 1258 C C . GLY A 1 151 ? 0.145 -10.314 1.048 1.00 95.69 151 GLY A C 1
ATOM 1259 O O . GLY A 1 151 ? 0.694 -10.902 0.114 1.00 95.69 151 GLY A O 1
ATOM 1260 N N . PHE A 1 152 ? 0.851 -9.596 1.927 1.00 97.50 152 PHE A N 1
ATOM 1261 C CA . PHE A 1 152 ? 2.305 -9.435 1.803 1.00 97.50 152 PHE A CA 1
ATOM 1262 C C . PHE A 1 152 ? 3.062 -10.751 2.003 1.00 97.50 152 PHE A C 1
ATOM 1264 O O . PHE A 1 152 ? 4.009 -11.026 1.268 1.00 97.50 152 PHE A O 1
ATOM 1271 N N . MET A 1 153 ? 2.623 -11.614 2.923 1.00 95.81 153 MET A N 1
ATOM 1272 C CA . MET A 1 153 ? 3.203 -12.948 3.096 1.00 95.81 153 MET A CA 1
ATOM 1273 C C . MET A 1 153 ? 3.064 -13.807 1.837 1.00 95.81 153 MET A C 1
ATOM 1275 O O . MET A 1 153 ? 4.006 -14.526 1.504 1.00 95.81 153 MET A O 1
ATOM 1279 N N . ARG A 1 154 ? 1.926 -13.746 1.127 1.00 95.56 154 ARG A N 1
ATOM 1280 C CA . ARG A 1 154 ? 1.768 -14.428 -0.171 1.00 95.56 154 ARG A CA 1
ATOM 1281 C C . ARG A 1 154 ? 2.788 -13.922 -1.187 1.00 95.56 154 ARG A C 1
ATOM 1283 O O . ARG A 1 154 ? 3.476 -14.741 -1.789 1.00 95.56 154 ARG A O 1
ATOM 1290 N N . ILE A 1 155 ? 2.922 -12.602 -1.333 1.00 95.25 155 ILE A N 1
ATOM 1291 C CA . ILE A 1 155 ? 3.865 -11.989 -2.283 1.00 95.25 155 ILE A CA 1
ATOM 1292 C C . ILE A 1 155 ? 5.310 -12.398 -1.967 1.00 95.25 155 ILE A C 1
ATOM 1294 O O . ILE A 1 155 ? 6.050 -12.788 -2.871 1.00 95.25 155 ILE A O 1
ATOM 1298 N N . ILE A 1 156 ? 5.706 -12.336 -0.692 1.00 95.00 156 ILE A N 1
ATOM 1299 C CA . ILE A 1 156 ? 7.056 -12.707 -0.248 1.00 95.00 156 ILE A CA 1
ATOM 1300 C C . ILE A 1 156 ? 7.323 -14.181 -0.552 1.00 95.00 156 ILE A C 1
ATOM 1302 O O . ILE A 1 156 ? 8.321 -14.490 -1.193 1.00 95.00 156 ILE A O 1
ATOM 1306 N N . LYS A 1 157 ? 6.414 -15.087 -0.169 1.00 93.94 157 LYS A N 1
ATOM 1307 C CA . LYS A 1 157 ? 6.567 -16.530 -0.420 1.00 93.94 157 LYS A CA 1
ATOM 1308 C C . LYS A 1 157 ? 6.659 -16.856 -1.907 1.00 93.94 157 LYS A C 1
ATOM 1310 O O . LYS A 1 157 ? 7.521 -17.628 -2.303 1.00 93.94 157 LYS A O 1
ATOM 1315 N N . GLN A 1 158 ? 5.809 -16.243 -2.730 1.00 92.75 158 GLN A N 1
ATOM 1316 C CA . GLN A 1 158 ? 5.816 -16.466 -4.176 1.00 92.75 158 GLN A CA 1
ATOM 1317 C C . GLN A 1 158 ? 7.165 -16.103 -4.807 1.00 92.75 158 GLN A C 1
ATOM 1319 O O . GLN A 1 158 ? 7.617 -16.780 -5.723 1.00 92.75 158 GLN A O 1
ATOM 1324 N N . ARG A 1 159 ? 7.799 -15.031 -4.328 1.00 90.88 159 ARG A N 1
ATOM 1325 C CA . ARG A 1 159 ? 9.065 -14.530 -4.874 1.00 90.88 159 ARG A CA 1
ATOM 1326 C C . ARG A 1 159 ? 10.302 -15.167 -4.244 1.00 90.88 159 ARG A C 1
ATOM 1328 O O . ARG A 1 159 ? 11.322 -15.256 -4.911 1.00 90.88 159 ARG A O 1
ATOM 1335 N N . ALA A 1 160 ? 10.227 -15.568 -2.976 1.00 91.25 160 ALA A N 1
ATOM 1336 C CA . ALA A 1 160 ? 11.304 -16.280 -2.294 1.00 91.25 160 ALA A CA 1
ATOM 1337 C C . ALA A 1 160 ? 11.449 -17.722 -2.808 1.00 91.25 160 ALA A C 1
ATOM 1339 O O . ALA A 1 160 ? 12.546 -18.271 -2.774 1.00 91.25 160 ALA A O 1
ATOM 1340 N N . GLY A 1 161 ? 10.361 -18.324 -3.305 1.00 90.44 161 GLY A N 1
ATOM 1341 C CA . GLY A 1 161 ? 10.366 -19.707 -3.773 1.00 90.44 161 GLY A CA 1
ATOM 1342 C C . GLY A 1 161 ? 10.701 -20.678 -2.640 1.00 90.44 161 GLY A C 1
ATOM 1343 O O . GLY A 1 161 ? 10.193 -20.535 -1.528 1.00 90.44 161 GLY A O 1
ATOM 1344 N N . ASP A 1 162 ? 11.578 -21.641 -2.926 1.00 90.19 162 ASP A N 1
ATOM 1345 C CA . ASP A 1 162 ? 11.983 -22.700 -1.990 1.00 90.19 162 ASP A CA 1
ATOM 1346 C C . ASP A 1 162 ? 13.231 -22.347 -1.154 1.00 90.19 162 ASP A C 1
ATOM 1348 O O . ASP A 1 162 ? 13.817 -23.217 -0.507 1.00 90.19 162 ASP A O 1
ATOM 1352 N N . VAL A 1 163 ? 13.668 -21.082 -1.166 1.00 90.94 163 VAL A N 1
ATOM 1353 C CA . VAL A 1 163 ? 14.848 -20.642 -0.405 1.00 90.94 163 VAL A CA 1
ATOM 1354 C C . VAL A 1 163 ? 14.591 -20.799 1.104 1.00 90.94 163 VAL A C 1
ATOM 1356 O O . VAL A 1 163 ? 13.565 -20.315 1.597 1.00 90.94 163 VAL A O 1
ATOM 1359 N N . PRO A 1 164 ? 15.506 -21.433 1.869 1.00 92.00 164 PRO A N 1
ATOM 1360 C CA . PRO A 1 164 ? 15.402 -21.507 3.323 1.00 92.00 164 PRO A CA 1
ATOM 1361 C C . PRO A 1 164 ? 15.271 -20.120 3.957 1.00 92.00 164 PRO A C 1
ATOM 1363 O O . PRO A 1 164 ? 15.941 -19.171 3.548 1.00 92.00 164 PRO A O 1
ATOM 1366 N N . VAL A 1 165 ? 14.432 -19.994 4.987 1.00 89.81 165 VAL A N 1
ATOM 1367 C CA . VAL A 1 165 ? 14.108 -18.694 5.603 1.00 89.81 165 VAL A CA 1
ATOM 1368 C C . VAL A 1 165 ? 15.362 -17.988 6.126 1.00 89.81 165 VAL A C 1
ATOM 1370 O O . VAL A 1 165 ? 15.487 -16.777 5.975 1.00 89.81 165 VAL A O 1
ATOM 1373 N N . GLU A 1 166 ? 16.312 -18.728 6.691 1.00 90.50 166 GLU A N 1
ATOM 1374 C CA . GLU A 1 166 ? 17.569 -18.188 7.211 1.00 90.50 166 GLU A CA 1
ATOM 1375 C C . GLU A 1 166 ? 18.441 -17.586 6.099 1.00 90.50 166 GLU A C 1
ATOM 1377 O O . GLU A 1 166 ? 19.019 -16.513 6.270 1.00 90.50 166 GLU A O 1
ATOM 1382 N N . GLU A 1 167 ? 18.511 -18.249 4.943 1.00 89.56 167 GLU A N 1
ATOM 1383 C CA . GLU A 1 167 ? 19.247 -17.758 3.774 1.00 89.56 167 GLU A CA 1
ATOM 1384 C C . GLU A 1 167 ? 18.545 -16.555 3.140 1.00 89.56 167 GLU A C 1
ATOM 1386 O O . GLU A 1 167 ? 19.194 -15.580 2.762 1.00 89.56 167 GLU A O 1
ATOM 1391 N N . PHE A 1 168 ? 17.214 -16.590 3.081 1.00 91.50 168 PHE A N 1
ATOM 1392 C CA . PHE A 1 168 ? 16.402 -15.471 2.620 1.00 91.50 168 PHE A CA 1
ATOM 1393 C C . PHE A 1 168 ? 16.617 -14.220 3.483 1.00 91.50 168 PHE A C 1
ATOM 1395 O O . PHE A 1 168 ? 16.862 -13.140 2.950 1.00 91.50 168 PHE A O 1
ATOM 1402 N N . ILE A 1 169 ? 16.576 -14.362 4.812 1.00 92.00 169 ILE A N 1
ATOM 1403 C CA . ILE A 1 169 ? 16.782 -13.255 5.759 1.00 92.00 169 ILE A CA 1
ATOM 1404 C C . ILE A 1 169 ? 18.193 -12.674 5.626 1.00 92.00 169 ILE A C 1
ATOM 1406 O O . ILE A 1 169 ? 18.356 -11.453 5.616 1.00 92.00 169 ILE A O 1
ATOM 1410 N N . LYS A 1 170 ? 19.211 -13.524 5.442 1.00 91.25 170 LYS A N 1
ATOM 1411 C CA . LYS A 1 170 ? 20.606 -13.082 5.322 1.00 91.25 170 LYS A CA 1
ATOM 1412 C C . LYS A 1 170 ? 20.820 -12.052 4.203 1.00 91.25 170 LYS A C 1
ATOM 1414 O O . LYS A 1 170 ? 21.647 -11.160 4.362 1.00 91.25 170 LYS A O 1
ATOM 1419 N N . GLN A 1 171 ? 20.048 -12.119 3.116 1.00 90.69 171 GLN A N 1
ATOM 1420 C CA . GLN A 1 171 ? 20.121 -11.161 1.999 1.00 90.69 171 GLN A CA 1
ATOM 1421 C C . GLN A 1 171 ? 19.693 -9.729 2.368 1.00 90.69 171 GLN A C 1
ATOM 1423 O O . GLN A 1 171 ? 19.934 -8.801 1.593 1.00 90.69 171 GLN A O 1
ATOM 1428 N N . PHE A 1 172 ? 19.035 -9.544 3.514 1.00 93.31 172 PHE A N 1
ATOM 1429 C CA . PHE A 1 172 ? 18.576 -8.244 4.011 1.00 93.31 172 PHE A CA 1
ATOM 1430 C C . PHE A 1 172 ? 19.297 -7.797 5.289 1.00 93.31 172 PHE A C 1
ATOM 1432 O O . PHE A 1 172 ? 19.251 -6.610 5.608 1.00 93.31 172 PHE A O 1
ATOM 1439 N N . ASP A 1 173 ? 19.960 -8.722 5.989 1.00 92.12 173 ASP A N 1
ATOM 1440 C CA . ASP A 1 173 ? 20.692 -8.448 7.230 1.00 92.12 173 ASP A CA 1
ATOM 1441 C C . ASP A 1 173 ? 22.185 -8.158 7.003 1.00 92.12 173 ASP A C 1
ATOM 1443 O O . ASP A 1 173 ? 22.799 -7.472 7.819 1.00 92.12 173 ASP A O 1
ATOM 1447 N N . ASP A 1 174 ? 22.781 -8.667 5.919 1.00 93.00 174 ASP A N 1
ATOM 1448 C CA . ASP A 1 174 ? 24.194 -8.442 5.598 1.00 93.00 174 ASP A CA 1
ATOM 1449 C C . ASP A 1 174 ? 24.417 -7.021 5.031 1.00 93.00 174 ASP A C 1
ATOM 1451 O O . ASP A 1 174 ? 23.935 -6.726 3.930 1.00 93.00 174 ASP A O 1
ATOM 1455 N N . PRO A 1 175 ? 25.152 -6.131 5.732 1.00 94.94 175 PRO A N 1
ATOM 1456 C CA . PRO A 1 175 ? 25.341 -4.750 5.293 1.00 94.94 175 PRO A CA 1
ATOM 1457 C C . PRO A 1 175 ? 26.027 -4.617 3.930 1.00 94.94 175 PRO A C 1
ATOM 1459 O O . PRO A 1 175 ? 25.732 -3.671 3.202 1.00 94.94 175 PRO A O 1
ATOM 1462 N N . GLU A 1 176 ? 26.919 -5.545 3.568 1.00 95.00 176 GLU A N 1
ATOM 1463 C CA . GLU A 1 176 ? 27.627 -5.492 2.283 1.00 95.00 176 GLU A CA 1
ATOM 1464 C C . GLU A 1 176 ? 26.680 -5.816 1.122 1.00 95.00 176 GLU A C 1
ATOM 1466 O O . GLU A 1 176 ? 26.695 -5.136 0.094 1.00 95.00 176 GLU A O 1
ATOM 1471 N N . ILE A 1 177 ? 25.803 -6.811 1.306 1.00 94.50 177 ILE A N 1
ATOM 1472 C CA . ILE A 1 177 ? 24.763 -7.157 0.325 1.00 94.50 177 ILE A CA 1
ATOM 1473 C C . ILE A 1 177 ? 23.770 -6.003 0.187 1.00 94.50 177 ILE A C 1
ATOM 1475 O O . ILE A 1 177 ? 23.412 -5.631 -0.931 1.00 94.50 177 ILE A O 1
ATOM 1479 N N . VAL A 1 178 ? 23.341 -5.424 1.312 1.00 95.12 178 VAL A N 1
ATOM 1480 C CA . VAL A 1 178 ? 22.399 -4.299 1.334 1.00 95.12 178 VAL A CA 1
ATOM 1481 C C . VAL A 1 178 ? 22.959 -3.113 0.553 1.00 95.12 178 VAL A C 1
ATOM 1483 O O . VAL A 1 178 ? 22.278 -2.617 -0.340 1.00 95.12 178 VAL A O 1
ATOM 1486 N N . GLU A 1 179 ? 24.189 -2.680 0.833 1.00 96.31 179 GLU A N 1
ATOM 1487 C CA . GLU A 1 179 ? 24.791 -1.528 0.149 1.00 96.31 179 GLU A CA 1
ATOM 1488 C C . GLU A 1 179 ? 24.935 -1.776 -1.361 1.00 96.31 179 GLU A C 1
ATOM 1490 O O . GLU A 1 179 ? 24.605 -0.918 -2.182 1.00 96.31 179 GLU A O 1
ATOM 1495 N N . PHE A 1 180 ? 25.347 -2.986 -1.741 1.00 96.38 180 PHE A N 1
ATOM 1496 C CA . PHE A 1 180 ? 25.481 -3.379 -3.140 1.00 96.38 180 PHE A CA 1
ATOM 1497 C C . PHE A 1 180 ? 24.141 -3.392 -3.893 1.00 96.38 180 PHE A C 1
ATOM 1499 O O . PHE A 1 180 ? 24.045 -2.892 -5.017 1.00 96.38 180 PHE A O 1
ATOM 1506 N N . GLU A 1 181 ? 23.084 -3.943 -3.296 1.00 96.88 181 GLU A N 1
ATOM 1507 C CA . GLU A 1 181 ? 21.757 -3.987 -3.918 1.00 96.88 181 GLU A CA 1
ATOM 1508 C C . GLU A 1 181 ? 21.060 -2.615 -3.927 1.00 96.88 181 GLU A C 1
ATOM 1510 O O . GLU A 1 181 ? 20.343 -2.295 -4.883 1.00 96.88 181 GLU A O 1
ATOM 1515 N N . GLU A 1 182 ? 21.302 -1.762 -2.925 1.00 96.31 182 GLU A N 1
ATOM 1516 C CA . GLU A 1 182 ? 20.880 -0.356 -2.953 1.00 96.31 182 GLU A CA 1
ATOM 1517 C C . GLU A 1 182 ? 21.562 0.403 -4.095 1.00 96.31 182 GLU A C 1
ATOM 1519 O O . GLU A 1 182 ? 20.885 1.104 -4.851 1.00 96.31 182 GLU A O 1
ATOM 1524 N N . HIS A 1 183 ? 22.875 0.236 -4.274 1.00 96.88 183 HIS A N 1
ATOM 1525 C CA . HIS A 1 183 ? 23.619 0.870 -5.364 1.00 96.88 183 HIS A CA 1
ATOM 1526 C C . HIS A 1 183 ? 23.036 0.498 -6.734 1.00 96.88 183 HIS A C 1
ATOM 1528 O O . HIS A 1 183 ? 22.667 1.383 -7.515 1.00 96.88 183 HIS A O 1
ATOM 1534 N N . LYS A 1 184 ? 22.809 -0.800 -6.985 1.00 97.06 184 LYS A N 1
ATOM 1535 C CA . LYS A 1 184 ? 22.109 -1.278 -8.193 1.00 97.06 184 LYS A CA 1
ATOM 1536 C C . LYS A 1 184 ? 20.716 -0.675 -8.343 1.00 97.06 184 LYS A C 1
ATOM 1538 O O . LYS A 1 184 ? 20.316 -0.300 -9.449 1.00 97.06 184 LYS A O 1
ATOM 1543 N N . TYR A 1 185 ? 19.953 -0.608 -7.252 1.00 97.12 185 TYR A N 1
ATOM 1544 C CA . TYR A 1 185 ? 18.610 -0.041 -7.264 1.00 97.12 185 TYR A CA 1
ATOM 1545 C C . TYR A 1 185 ? 18.617 1.421 -7.702 1.00 97.12 185 TYR A C 1
ATOM 1547 O O . TYR A 1 185 ? 17.785 1.798 -8.531 1.00 97.12 185 TYR A O 1
ATOM 1555 N N . TRP A 1 186 ? 19.544 2.233 -7.198 1.00 97.00 186 TRP A N 1
ATOM 1556 C CA . TRP A 1 186 ? 19.626 3.644 -7.562 1.00 97.00 186 TRP A CA 1
ATOM 1557 C C . TRP A 1 186 ? 20.038 3.847 -9.017 1.00 97.00 186 TRP A C 1
ATOM 1559 O O . TRP A 1 186 ? 19.394 4.643 -9.699 1.00 97.00 186 TRP A O 1
ATOM 1569 N N . ILE A 1 187 ? 20.985 3.062 -9.541 1.00 97.38 187 ILE A N 1
ATOM 1570 C CA . ILE A 1 187 ? 21.311 3.061 -10.978 1.00 97.38 187 ILE A CA 1
ATOM 1571 C C . ILE A 1 187 ? 20.061 2.731 -11.808 1.00 97.38 187 ILE A C 1
ATOM 1573 O O . ILE A 1 187 ? 19.672 3.492 -12.696 1.00 97.38 187 ILE A O 1
ATOM 1577 N N . ALA A 1 188 ? 19.377 1.627 -11.496 1.00 96.69 188 ALA A N 1
ATOM 1578 C CA . ALA A 1 188 ? 18.198 1.188 -12.241 1.00 96.69 188 ALA A CA 1
ATOM 1579 C C . ALA A 1 188 ? 17.029 2.186 -12.144 1.00 96.69 188 ALA A C 1
ATOM 1581 O O . ALA A 1 188 ? 16.309 2.413 -13.120 1.00 96.69 188 ALA A O 1
ATOM 1582 N N . ARG A 1 189 ? 16.833 2.801 -10.972 1.00 95.75 189 ARG A N 1
ATOM 1583 C CA . ARG A 1 189 ? 15.809 3.825 -10.746 1.00 95.75 189 ARG A CA 1
ATOM 1584 C C . ARG A 1 189 ? 16.095 5.079 -11.561 1.00 95.75 189 ARG A C 1
ATOM 1586 O O . ARG A 1 189 ? 15.190 5.536 -12.261 1.00 95.75 189 ARG A O 1
ATOM 1593 N N . MET A 1 190 ? 17.322 5.593 -11.495 1.00 97.12 190 MET A N 1
ATOM 1594 C CA . MET A 1 190 ? 17.740 6.759 -12.273 1.00 97.12 190 MET A CA 1
ATOM 1595 C C . MET A 1 190 ? 17.589 6.492 -13.767 1.00 97.12 190 MET A C 1
ATOM 1597 O O . MET A 1 190 ? 17.010 7.307 -14.478 1.00 97.12 190 MET A O 1
ATOM 1601 N N . ALA A 1 191 ? 17.992 5.309 -14.237 1.00 97.38 191 ALA A N 1
ATOM 1602 C CA . ALA A 1 191 ? 17.831 4.927 -15.634 1.00 97.38 191 ALA A CA 1
ATOM 1603 C C . ALA A 1 191 ? 16.361 4.905 -16.073 1.00 97.38 191 ALA A C 1
ATOM 1605 O O . ALA A 1 191 ? 16.026 5.423 -17.136 1.00 97.38 191 ALA A O 1
ATOM 1606 N N . LYS A 1 192 ? 15.459 4.355 -15.248 1.00 95.38 192 LYS A N 1
ATOM 1607 C CA . LYS A 1 192 ? 14.016 4.340 -15.538 1.00 95.38 192 LYS A CA 1
ATOM 1608 C C . LYS A 1 192 ? 13.429 5.754 -15.604 1.00 95.38 192 LYS A C 1
ATOM 1610 O O . LYS A 1 192 ? 12.627 6.026 -16.492 1.00 95.38 192 LYS A O 1
ATOM 1615 N N . GLN A 1 193 ? 13.816 6.647 -14.693 1.00 95.88 193 GLN A N 1
ATOM 1616 C CA . GLN A 1 193 ? 13.362 8.044 -14.700 1.00 95.88 193 GLN A CA 1
ATOM 1617 C C . GLN A 1 193 ? 13.886 8.797 -15.931 1.00 95.88 193 GLN A C 1
ATOM 1619 O O . GLN A 1 193 ? 13.100 9.396 -16.662 1.00 95.88 193 GLN A O 1
ATOM 1624 N N . SER A 1 194 ? 15.177 8.667 -16.234 1.00 97.81 194 SER A N 1
ATOM 1625 C CA . SER A 1 194 ? 15.793 9.243 -17.434 1.00 97.81 194 SER A CA 1
ATOM 1626 C C . SER A 1 19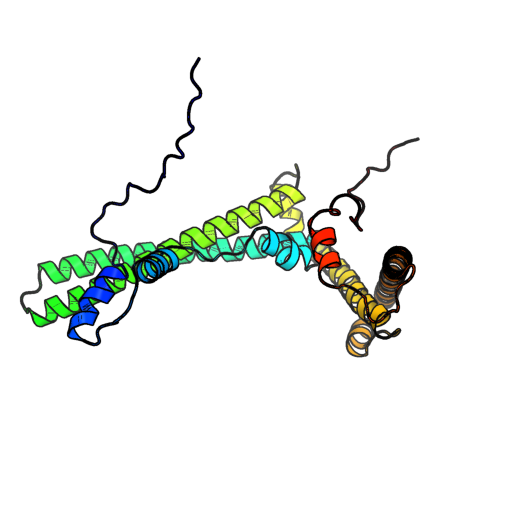4 ? 15.198 8.682 -18.731 1.00 97.81 194 SER A C 1
ATOM 1628 O O . SER A 1 194 ? 15.022 9.419 -19.697 1.00 97.81 194 SER A O 1
ATOM 1630 N N . ALA A 1 195 ? 14.823 7.400 -18.771 1.00 97.00 195 ALA A N 1
ATOM 1631 C CA . ALA A 1 195 ? 14.131 6.814 -19.918 1.00 97.00 195 ALA A CA 1
ATOM 1632 C C . ALA A 1 195 ? 12.758 7.458 -20.153 1.00 97.00 195 ALA A C 1
ATOM 1634 O O . ALA A 1 195 ? 12.394 7.713 -21.298 1.00 97.00 195 ALA A O 1
ATOM 1635 N N . ILE A 1 196 ? 12.008 7.755 -19.087 1.00 95.88 196 ILE A N 1
ATOM 1636 C CA . ILE A 1 196 ? 10.721 8.460 -19.184 1.00 95.88 196 ILE A CA 1
ATOM 1637 C C . ILE A 1 196 ? 10.926 9.873 -19.746 1.00 95.88 196 ILE A C 1
ATOM 1639 O O . ILE A 1 196 ? 10.179 10.290 -20.633 1.00 95.88 196 ILE A O 1
ATOM 1643 N N . ASP A 1 197 ? 11.959 10.588 -19.301 1.00 97.25 197 ASP A N 1
ATOM 1644 C CA . ASP A 1 197 ? 12.301 11.908 -19.845 1.00 97.25 197 ASP A CA 1
ATOM 1645 C C . ASP A 1 197 ? 12.628 11.841 -21.342 1.00 97.25 197 ASP A C 1
ATOM 1647 O O . ASP A 1 197 ? 12.143 12.654 -22.132 1.00 97.25 197 ASP A O 1
ATOM 1651 N N . LEU A 1 198 ? 13.408 10.836 -21.751 1.00 96.44 198 LEU A N 1
ATOM 1652 C CA . LEU A 1 198 ? 13.744 10.599 -23.154 1.00 96.44 198 LEU A CA 1
ATOM 1653 C C . LEU A 1 198 ? 12.501 10.268 -23.989 1.00 96.44 198 LEU A C 1
ATOM 1655 O O . LEU A 1 198 ? 12.359 10.793 -25.089 1.00 96.44 198 LEU A O 1
ATOM 1659 N N . LEU A 1 199 ? 11.592 9.438 -23.473 1.00 94.69 199 LEU A N 1
ATOM 1660 C CA . LEU A 1 199 ? 10.347 9.067 -24.158 1.00 94.69 199 LEU A CA 1
ATOM 1661 C C . LEU A 1 199 ? 9.385 10.248 -24.322 1.00 94.69 199 LEU A C 1
ATOM 1663 O O . LEU A 1 199 ? 8.638 10.305 -25.294 1.00 94.69 199 LEU A O 1
ATOM 1667 N N . THR A 1 200 ? 9.387 11.182 -23.372 1.00 93.94 200 THR A N 1
ATOM 1668 C CA . THR A 1 200 ? 8.431 12.297 -23.344 1.00 93.94 200 THR A CA 1
ATOM 1669 C C . THR A 1 200 ? 8.971 13.570 -23.989 1.00 93.94 200 THR A C 1
ATOM 1671 O O . THR A 1 200 ? 8.216 14.298 -24.627 1.00 93.94 200 THR A O 1
ATOM 1674 N N . THR A 1 201 ? 10.267 13.851 -23.843 1.00 94.75 201 THR A N 1
ATOM 1675 C CA . THR A 1 201 ? 10.885 15.122 -24.266 1.00 94.75 201 THR A CA 1
ATOM 1676 C C . THR A 1 201 ? 12.076 14.955 -25.209 1.00 94.75 201 THR A C 1
ATOM 1678 O O . THR A 1 201 ? 12.563 15.940 -25.766 1.00 94.75 201 THR A O 1
ATOM 1681 N N . GLY A 1 202 ? 12.576 13.729 -25.393 1.00 93.69 202 GLY A N 1
ATOM 1682 C CA . GLY A 1 202 ? 13.771 13.444 -26.191 1.00 93.69 202 GLY A CA 1
ATOM 1683 C C . GLY A 1 202 ? 15.095 13.828 -25.521 1.00 93.69 202 GLY A C 1
ATOM 1684 O O . GLY A 1 202 ? 16.147 13.693 -26.144 1.00 93.69 202 GLY A O 1
ATOM 1685 N N . ARG A 1 203 ? 15.079 14.321 -24.276 1.00 95.19 203 ARG A N 1
ATOM 1686 C CA . ARG A 1 203 ? 16.272 14.705 -23.502 1.00 95.19 203 ARG A CA 1
ATOM 1687 C C . ARG A 1 203 ? 16.098 14.301 -22.041 1.00 95.19 203 ARG A C 1
ATOM 1689 O O . ARG A 1 203 ? 14.979 14.283 -21.553 1.00 95.19 203 ARG A O 1
ATOM 1696 N N . ILE A 1 204 ? 17.194 14.019 -21.338 1.00 95.69 204 ILE A N 1
ATOM 1697 C CA . ILE A 1 204 ? 17.159 13.836 -19.877 1.00 95.69 204 ILE A CA 1
ATOM 1698 C C . ILE A 1 204 ? 16.910 15.202 -19.228 1.00 95.69 204 ILE A C 1
ATOM 1700 O O . ILE A 1 204 ? 17.565 16.185 -19.591 1.00 95.69 204 ILE A O 1
ATOM 1704 N N . GLN A 1 205 ? 15.954 15.282 -18.299 1.00 96.19 205 GLN A N 1
ATOM 1705 C CA . GLN A 1 205 ? 15.602 16.543 -17.650 1.00 96.19 205 GLN A CA 1
ATOM 1706 C C . GLN A 1 205 ? 16.638 16.952 -16.600 1.00 96.19 205 GLN A C 1
ATOM 1708 O O . GLN A 1 205 ? 17.362 16.125 -16.047 1.00 96.19 205 GLN A O 1
ATOM 1713 N N . ALA A 1 206 ? 16.678 18.254 -16.297 1.00 95.94 206 ALA A N 1
ATOM 1714 C CA . ALA A 1 206 ? 17.695 18.856 -15.436 1.00 95.94 206 ALA A CA 1
ATOM 1715 C C . ALA A 1 206 ? 17.823 18.176 -14.060 1.00 95.94 206 ALA A C 1
ATOM 1717 O O . ALA A 1 206 ? 18.941 17.955 -13.615 1.00 95.94 206 ALA A O 1
ATOM 1718 N N . GLY A 1 207 ? 16.712 17.787 -13.421 1.00 95.06 207 GLY A N 1
ATOM 1719 C CA . GLY A 1 207 ? 16.752 17.143 -12.100 1.00 95.06 207 GLY A CA 1
ATOM 1720 C C . GLY A 1 207 ? 17.412 15.758 -12.109 1.00 95.06 207 GLY A C 1
ATOM 1721 O O . GLY A 1 207 ? 18.247 15.456 -11.256 1.00 95.06 207 GLY A O 1
ATOM 1722 N N . ASN A 1 208 ? 17.095 14.930 -13.110 1.00 95.75 208 ASN A N 1
ATOM 1723 C CA . ASN A 1 208 ? 17.729 13.619 -13.258 1.00 95.75 208 ASN A CA 1
ATOM 1724 C C . ASN A 1 208 ? 19.198 13.763 -13.679 1.00 95.75 208 ASN A C 1
ATOM 1726 O O . ASN A 1 208 ? 20.055 13.045 -13.168 1.00 95.75 208 ASN A O 1
ATOM 1730 N N . LEU A 1 209 ? 19.501 14.734 -14.546 1.00 94.81 209 LEU A N 1
ATOM 1731 C CA . LEU A 1 209 ? 20.866 15.033 -14.973 1.00 94.81 209 LEU A CA 1
ATOM 1732 C C . LEU A 1 209 ? 21.747 15.519 -13.811 1.00 94.81 209 LEU A C 1
ATOM 1734 O O . LEU A 1 209 ? 22.882 15.073 -13.686 1.00 94.81 209 LEU A O 1
ATOM 1738 N N . GLU A 1 210 ? 21.230 16.390 -12.940 1.00 96.50 210 GLU A N 1
ATOM 1739 C CA . GLU A 1 210 ? 21.942 16.856 -11.743 1.00 96.50 210 GLU A CA 1
ATOM 1740 C C . GLU A 1 210 ? 22.287 15.691 -10.811 1.00 96.50 210 GLU A C 1
ATOM 1742 O O . GLU A 1 210 ? 23.423 15.584 -10.353 1.00 96.50 210 GLU A O 1
ATOM 1747 N N . SER A 1 211 ? 21.335 14.778 -10.598 1.00 95.88 211 SER A N 1
ATOM 1748 C CA . SER A 1 211 ? 21.562 13.573 -9.794 1.00 95.88 211 SER A CA 1
ATOM 1749 C C . SER A 1 211 ? 22.631 12.670 -10.421 1.00 95.88 211 SER A C 1
ATOM 1751 O O . SER A 1 211 ? 23.509 12.186 -9.715 1.00 95.88 211 SER A O 1
ATOM 1753 N N . MET A 1 212 ? 22.617 12.491 -11.748 1.00 96.62 212 MET A N 1
ATOM 1754 C CA . MET A 1 212 ? 23.645 11.721 -12.463 1.00 96.62 212 MET A CA 1
ATOM 1755 C C . MET A 1 212 ? 25.043 12.331 -12.309 1.00 96.62 212 MET A C 1
ATOM 1757 O O . MET A 1 212 ? 26.002 11.597 -12.095 1.00 96.62 212 MET A O 1
ATOM 1761 N N . LEU A 1 213 ? 25.174 13.661 -12.358 1.00 96.00 213 LEU A N 1
ATOM 1762 C CA . LEU A 1 213 ? 26.468 14.343 -12.202 1.00 96.00 213 LEU A CA 1
ATOM 1763 C C . LEU A 1 213 ? 27.109 14.141 -10.818 1.00 96.00 213 LEU A C 1
ATOM 1765 O O . LEU A 1 213 ? 28.310 14.364 -10.672 1.00 96.00 213 LEU A O 1
ATOM 1769 N N . GLN A 1 214 ? 26.333 13.719 -9.815 1.00 96.06 214 GLN A N 1
ATOM 1770 C CA . GLN A 1 214 ? 26.820 13.387 -8.471 1.00 96.06 214 GLN A CA 1
ATOM 1771 C C . GLN A 1 214 ? 27.261 11.918 -8.332 1.00 96.06 214 GLN A C 1
ATOM 1773 O O . GLN A 1 214 ? 27.827 11.547 -7.306 1.00 96.06 214 GLN A O 1
ATOM 1778 N N . MET A 1 215 ? 27.007 11.079 -9.341 1.00 96.25 215 MET A N 1
ATOM 1779 C CA . MET A 1 215 ? 27.389 9.663 -9.358 1.00 96.25 215 MET A CA 1
ATOM 1780 C C . MET A 1 215 ? 28.813 9.467 -9.901 1.00 96.25 215 MET A C 1
ATOM 1782 O O . MET A 1 215 ? 29.394 10.371 -10.507 1.00 96.25 215 MET A O 1
ATOM 1786 N N . THR A 1 216 ? 29.370 8.264 -9.731 1.00 97.69 216 THR A N 1
ATOM 1787 C CA . THR A 1 216 ? 30.661 7.892 -10.338 1.00 97.69 216 THR A CA 1
ATOM 1788 C C . THR A 1 216 ? 30.579 7.892 -11.875 1.00 97.69 216 THR A C 1
ATOM 1790 O O . THR A 1 216 ? 29.489 7.709 -12.425 1.00 97.69 216 THR A O 1
ATOM 1793 N N . PRO A 1 217 ? 31.694 8.088 -12.606 1.00 97.50 217 PRO A N 1
ATOM 1794 C CA . PRO A 1 217 ? 31.696 8.009 -14.070 1.00 97.50 217 PRO A CA 1
ATOM 1795 C C . PRO A 1 217 ? 31.160 6.676 -14.612 1.00 97.50 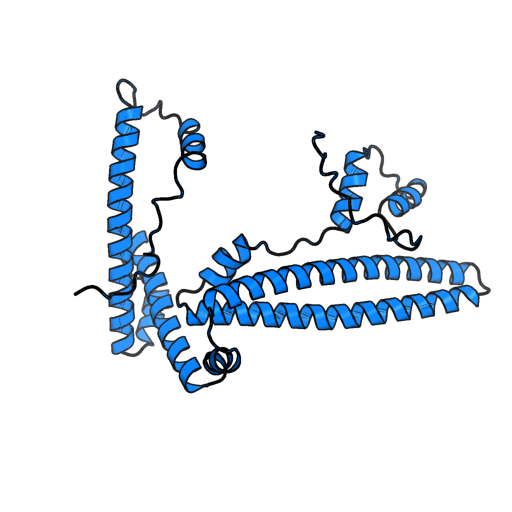217 PRO A C 1
ATOM 1797 O O . PRO A 1 217 ? 30.451 6.652 -15.619 1.00 97.50 217 PRO A O 1
ATOM 1800 N N . GLU A 1 218 ? 31.464 5.575 -13.928 1.00 97.69 218 GLU A N 1
ATOM 1801 C CA . GLU A 1 218 ? 30.987 4.235 -14.262 1.00 97.69 218 GLU A CA 1
ATOM 1802 C C . GLU A 1 218 ? 29.461 4.144 -14.123 1.00 97.69 218 GLU A C 1
ATOM 1804 O O . GLU A 1 218 ? 28.780 3.668 -15.035 1.00 97.69 218 GLU A O 1
ATOM 1809 N N . ASP A 1 219 ? 28.906 4.675 -13.033 1.00 97.94 219 ASP A N 1
ATOM 1810 C CA . ASP A 1 219 ? 27.459 4.695 -12.812 1.00 97.94 219 ASP A CA 1
ATOM 1811 C C . ASP A 1 219 ? 26.740 5.635 -13.781 1.00 97.94 219 ASP A C 1
ATOM 1813 O O . ASP A 1 219 ? 25.654 5.313 -14.259 1.00 97.94 219 ASP A O 1
ATOM 1817 N N . GLN A 1 220 ? 27.338 6.783 -14.115 1.00 97.88 220 GLN A N 1
ATOM 1818 C CA . GLN A 1 220 ? 26.804 7.695 -15.130 1.00 97.88 220 GLN A CA 1
ATOM 1819 C C . GLN A 1 220 ? 26.663 6.988 -16.481 1.00 97.88 220 GLN A C 1
ATOM 1821 O O . GLN A 1 220 ? 25.627 7.116 -17.144 1.00 97.88 220 GLN A O 1
ATOM 1826 N N . ALA A 1 221 ? 27.683 6.219 -16.876 1.00 97.62 221 ALA A N 1
ATOM 1827 C CA . ALA A 1 221 ? 27.646 5.414 -18.088 1.00 97.62 221 ALA A CA 1
ATOM 1828 C C . ALA A 1 221 ? 26.555 4.335 -18.005 1.00 97.62 221 ALA A C 1
ATOM 1830 O O . ALA A 1 221 ? 25.747 4.229 -18.927 1.00 97.62 221 ALA A O 1
ATOM 1831 N N . ALA A 1 222 ? 26.465 3.608 -16.886 1.00 97.62 222 ALA A N 1
ATOM 1832 C CA . ALA A 1 222 ? 25.452 2.573 -16.676 1.00 97.62 222 ALA A CA 1
ATOM 1833 C C . ALA A 1 222 ? 24.018 3.130 -16.714 1.00 97.62 222 ALA A C 1
ATOM 1835 O O . ALA A 1 222 ? 23.154 2.582 -17.398 1.00 97.62 222 ALA A O 1
ATOM 1836 N N . VAL A 1 223 ? 23.753 4.248 -16.029 1.00 98.06 223 VAL A N 1
ATOM 1837 C CA . VAL A 1 223 ? 22.446 4.924 -16.048 1.00 98.06 223 VAL A CA 1
ATOM 1838 C C . VAL A 1 223 ? 22.083 5.355 -17.465 1.00 98.06 223 VAL A C 1
ATOM 1840 O O . VAL A 1 223 ? 20.949 5.143 -17.896 1.00 98.06 223 VAL A O 1
ATOM 1843 N N . THR A 1 224 ? 23.031 5.953 -18.190 1.00 96.75 224 THR A N 1
ATOM 1844 C CA . THR A 1 224 ? 22.803 6.445 -19.555 1.00 96.75 224 THR A CA 1
ATOM 1845 C C . THR A 1 224 ? 22.495 5.298 -20.514 1.00 96.75 224 THR A C 1
ATOM 1847 O O . THR A 1 224 ? 21.522 5.375 -21.267 1.00 96.75 224 THR A O 1
ATOM 1850 N N . ASP A 1 225 ? 23.279 4.222 -20.458 1.00 97.62 225 ASP A N 1
ATOM 1851 C CA . ASP A 1 225 ? 23.100 3.031 -21.289 1.00 97.62 225 ASP A CA 1
ATOM 1852 C C . ASP A 1 225 ? 21.750 2.344 -21.027 1.00 97.62 225 ASP A C 1
ATOM 1854 O O . ASP A 1 225 ? 20.966 2.122 -21.958 1.00 97.62 225 ASP A O 1
ATOM 1858 N N . LEU A 1 226 ? 21.400 2.107 -19.755 1.00 96.75 226 LEU A N 1
ATOM 1859 C CA . LEU A 1 226 ? 20.099 1.534 -19.400 1.00 96.75 226 LEU A CA 1
ATOM 1860 C C . LEU A 1 226 ? 18.940 2.457 -19.804 1.00 96.75 226 LEU A C 1
ATOM 1862 O O . LEU A 1 226 ? 17.916 1.971 -20.283 1.00 96.75 226 LEU A O 1
ATOM 1866 N N . ALA A 1 227 ? 19.067 3.776 -19.627 1.00 97.44 227 ALA A N 1
ATOM 1867 C CA . ALA A 1 227 ? 18.011 4.725 -19.982 1.00 97.44 227 ALA A CA 1
ATOM 1868 C C . ALA A 1 227 ? 17.725 4.723 -21.491 1.00 97.44 227 ALA A C 1
ATOM 1870 O O . ALA A 1 227 ? 16.563 4.675 -21.909 1.00 97.44 227 ALA A O 1
ATOM 1871 N N . LEU A 1 228 ? 18.782 4.733 -22.309 1.00 96.56 228 LEU A N 1
ATOM 1872 C CA . LEU A 1 228 ? 18.679 4.628 -23.764 1.00 96.56 228 LEU A CA 1
ATOM 1873 C C . LEU A 1 228 ? 18.090 3.280 -24.179 1.00 96.56 228 LEU A C 1
ATOM 1875 O O . LEU A 1 228 ? 17.209 3.244 -25.041 1.00 96.56 228 LEU A O 1
ATOM 1879 N N . THR A 1 229 ? 18.511 2.193 -23.534 1.00 95.75 229 THR A N 1
ATOM 1880 C CA . THR A 1 229 ? 17.988 0.845 -23.785 1.00 95.75 229 THR A CA 1
ATOM 1881 C C . THR A 1 229 ? 16.490 0.764 -23.491 1.00 95.75 229 THR A C 1
ATOM 1883 O O . THR A 1 229 ? 15.719 0.346 -24.356 1.00 95.75 229 THR A O 1
ATOM 1886 N N . TYR A 1 230 ? 16.042 1.234 -22.321 1.00 93.38 230 TYR A N 1
ATOM 1887 C CA . TYR A 1 230 ? 14.622 1.253 -21.960 1.00 93.38 230 TYR A CA 1
ATOM 1888 C C . TYR A 1 230 ? 13.791 2.123 -22.905 1.00 93.38 230 TYR A C 1
ATOM 1890 O O . TYR A 1 230 ? 12.747 1.679 -23.384 1.00 93.38 230 TYR A O 1
ATOM 1898 N N . SER A 1 231 ? 14.252 3.341 -23.202 1.00 95.38 231 SER A N 1
ATOM 1899 C CA . SER A 1 231 ? 13.558 4.245 -24.125 1.00 95.38 231 SER A CA 1
ATOM 1900 C C . SER A 1 231 ? 13.447 3.637 -25.527 1.00 95.38 231 SER A C 1
ATOM 1902 O O . SER A 1 231 ? 12.374 3.637 -26.131 1.00 95.38 231 SER A O 1
ATOM 1904 N N . THR A 1 232 ? 14.521 3.023 -26.025 1.00 94.12 232 THR A N 1
ATOM 1905 C CA . THR A 1 232 ? 14.541 2.366 -27.341 1.00 94.12 232 THR A CA 1
ATOM 1906 C C . THR A 1 232 ? 13.595 1.167 -27.386 1.00 94.12 232 THR A C 1
ATOM 1908 O O . THR A 1 232 ? 12.786 1.060 -28.309 1.00 94.12 232 THR A O 1
ATOM 1911 N N . ALA A 1 233 ? 13.636 0.293 -26.377 1.00 92.56 233 ALA A N 1
ATOM 1912 C CA . ALA A 1 233 ? 12.759 -0.875 -26.291 1.00 92.56 233 ALA A CA 1
ATOM 1913 C C . ALA A 1 233 ? 11.271 -0.481 -26.221 1.00 92.56 233 ALA A C 1
ATOM 1915 O O . ALA A 1 233 ? 10.424 -1.090 -26.888 1.00 92.56 233 ALA A O 1
ATOM 1916 N N . MET A 1 234 ? 10.950 0.569 -25.461 1.00 92.81 234 MET A N 1
ATOM 1917 C CA . MET A 1 234 ? 9.592 1.106 -25.371 1.00 92.81 234 MET A CA 1
ATOM 1918 C C . MET A 1 234 ? 9.142 1.747 -26.682 1.00 92.81 234 MET A C 1
ATOM 1920 O O . MET A 1 234 ? 8.055 1.426 -27.153 1.00 92.81 234 MET A O 1
ATOM 1924 N N . ASN A 1 235 ? 9.973 2.576 -27.319 1.00 92.12 235 ASN A N 1
ATOM 1925 C CA . ASN A 1 235 ? 9.664 3.167 -28.625 1.00 92.12 235 ASN A CA 1
ATOM 1926 C C . ASN A 1 235 ? 9.427 2.101 -29.699 1.00 92.12 235 ASN A C 1
ATOM 1928 O O . ASN A 1 235 ? 8.477 2.204 -30.473 1.00 92.12 235 ASN A O 1
ATOM 1932 N N . HIS A 1 236 ? 10.238 1.044 -29.717 1.00 92.44 236 HIS A N 1
ATOM 1933 C CA . HIS A 1 236 ? 10.039 -0.088 -30.618 1.00 92.44 236 HIS A CA 1
ATOM 1934 C C . HIS A 1 236 ? 8.695 -0.794 -30.367 1.00 92.44 236 HIS A C 1
ATOM 1936 O O . HIS A 1 236 ? 7.971 -1.115 -31.310 1.00 92.44 236 HIS A O 1
ATOM 1942 N N . SER A 1 237 ? 8.319 -0.988 -29.099 1.00 88.81 237 SER A N 1
ATOM 1943 C CA . SER A 1 237 ? 7.030 -1.588 -28.727 1.00 88.81 237 SER A CA 1
ATOM 1944 C C . SER A 1 237 ? 5.845 -0.688 -29.096 1.00 88.81 237 SER A C 1
ATOM 1946 O O . SER A 1 237 ? 4.866 -1.165 -29.666 1.00 88.81 237 SER A O 1
ATOM 1948 N N . ILE A 1 238 ? 5.952 0.620 -28.843 1.00 90.00 238 ILE A N 1
ATOM 1949 C CA . ILE A 1 238 ? 4.963 1.626 -29.258 1.00 90.00 238 ILE A CA 1
ATOM 1950 C C . ILE A 1 238 ? 4.806 1.619 -30.779 1.00 90.00 238 ILE A C 1
ATOM 1952 O O . ILE A 1 238 ? 3.680 1.675 -31.258 1.00 90.00 238 ILE A O 1
ATOM 1956 N N . GLY A 1 239 ? 5.899 1.486 -31.536 1.00 91.12 239 GLY A N 1
ATOM 1957 C CA . GLY A 1 239 ? 5.861 1.347 -32.993 1.00 91.12 239 GLY A CA 1
ATOM 1958 C C . GLY A 1 239 ? 5.004 0.163 -33.447 1.00 91.12 239 GLY A C 1
ATOM 1959 O O . GLY A 1 239 ? 4.101 0.344 -34.259 1.00 91.12 239 GLY A O 1
ATOM 1960 N N . LYS A 1 240 ? 5.204 -1.020 -32.850 1.00 91.12 240 LYS A N 1
ATOM 1961 C CA . LYS A 1 240 ? 4.380 -2.212 -33.132 1.00 91.12 240 LYS A CA 1
ATOM 1962 C C . LYS A 1 240 ? 2.906 -2.012 -32.772 1.00 91.12 240 LYS A C 1
ATOM 1964 O O . LYS A 1 240 ? 2.024 -2.423 -33.521 1.00 91.12 240 LYS A O 1
ATOM 1969 N N . PHE A 1 241 ? 2.620 -1.389 -31.627 1.00 86.62 241 PHE A N 1
ATOM 1970 C CA . PHE A 1 241 ? 1.238 -1.104 -31.228 1.00 86.62 241 PHE A CA 1
ATOM 1971 C C . PHE A 1 241 ? 0.576 -0.072 -32.132 1.00 86.62 241 PHE A C 1
ATOM 1973 O O . PHE A 1 241 ? -0.612 -0.198 -32.418 1.00 86.62 241 PHE A O 1
ATOM 1980 N N . LYS A 1 242 ? 1.335 0.921 -32.592 1.00 89.06 242 LYS A N 1
ATOM 1981 C CA . LYS A 1 242 ? 0.866 1.926 -33.535 1.00 89.06 242 LYS A CA 1
ATOM 1982 C C . LYS A 1 242 ? 0.482 1.280 -34.864 1.00 89.06 242 LYS A C 1
ATOM 1984 O O . LYS A 1 242 ? -0.633 1.504 -35.304 1.00 89.06 242 LYS A O 1
ATOM 1989 N N . GLU A 1 243 ? 1.326 0.417 -35.425 1.00 90.62 243 GLU A N 1
ATOM 1990 C CA . GLU A 1 243 ? 1.021 -0.324 -36.660 1.00 90.62 243 GLU A CA 1
ATOM 1991 C C . GLU A 1 243 ? -0.248 -1.186 -36.511 1.00 90.62 243 GLU A C 1
ATOM 1993 O O . GLU A 1 243 ? -1.139 -1.172 -37.359 1.00 90.62 243 GLU A O 1
ATOM 1998 N N . ALA A 1 244 ? -0.394 -1.897 -35.388 1.00 85.31 244 ALA A N 1
ATOM 1999 C CA . ALA A 1 244 ? -1.604 -2.670 -35.104 1.00 85.31 244 ALA A CA 1
ATOM 2000 C C . ALA A 1 244 ? -2.857 -1.784 -34.947 1.00 85.31 244 ALA A C 1
ATOM 2002 O O . ALA A 1 244 ? -3.945 -2.159 -35.389 1.00 85.31 244 ALA A O 1
ATOM 2003 N N . ALA A 1 245 ? -2.718 -0.617 -34.313 1.00 83.44 245 ALA A N 1
ATOM 2004 C CA . ALA A 1 245 ? -3.803 0.342 -34.149 1.00 83.44 245 ALA A CA 1
ATOM 2005 C C . ALA A 1 245 ? -4.199 0.987 -35.483 1.00 83.44 245 ALA A C 1
ATOM 2007 O O . ALA A 1 245 ? -5.391 1.101 -35.750 1.00 83.44 245 ALA A O 1
ATOM 2008 N N . GLU A 1 246 ? -3.231 1.347 -36.328 1.00 85.81 246 GLU A N 1
ATOM 2009 C CA . GLU A 1 246 ? -3.451 1.880 -37.677 1.00 85.81 246 GLU A CA 1
ATOM 2010 C C . GLU A 1 246 ? -4.263 0.891 -38.519 1.00 85.81 246 GLU A C 1
ATOM 2012 O O . GLU A 1 246 ? -5.327 1.260 -39.006 1.00 85.81 246 GLU A O 1
ATOM 2017 N N . ASN A 1 247 ? -3.876 -0.390 -38.552 1.00 84.25 247 ASN A N 1
ATOM 2018 C CA . ASN A 1 247 ? -4.644 -1.440 -39.237 1.00 84.25 247 ASN A CA 1
ATOM 2019 C C . ASN A 1 247 ? -6.091 -1.564 -38.715 1.00 84.25 247 ASN A C 1
ATOM 2021 O O . ASN A 1 247 ? -7.031 -1.736 -39.493 1.00 84.25 247 ASN A O 1
ATOM 2025 N N . LYS A 1 248 ? -6.299 -1.474 -37.390 1.00 80.69 248 LYS A N 1
ATOM 2026 C CA . LYS A 1 248 ? -7.646 -1.525 -36.790 1.00 80.69 248 LYS A CA 1
ATOM 2027 C C . LYS A 1 248 ? -8.484 -0.310 -37.199 1.00 80.69 248 LYS A C 1
ATOM 2029 O O . LYS A 1 248 ? -9.664 -0.460 -37.503 1.00 80.69 248 LYS A O 1
ATOM 2034 N N . VAL A 1 249 ? -7.882 0.878 -37.194 1.00 79.62 249 VAL A N 1
ATOM 2035 C CA . VAL A 1 249 ? -8.538 2.133 -37.583 1.00 79.62 249 VAL A CA 1
ATOM 2036 C C . VAL A 1 249 ? -8.879 2.127 -39.073 1.00 79.62 249 VAL A C 1
ATOM 2038 O O . VAL A 1 249 ? -10.000 2.485 -39.419 1.00 79.62 249 VAL A O 1
ATOM 2041 N N . GLU A 1 250 ? -7.975 1.672 -39.943 1.00 80.31 250 GLU A N 1
ATOM 2042 C CA . GLU A 1 250 ? -8.231 1.540 -41.382 1.00 80.31 250 GLU A CA 1
ATOM 2043 C C . GLU A 1 250 ? -9.433 0.631 -41.654 1.00 80.31 250 GLU A C 1
ATOM 2045 O O . GLU A 1 250 ? -10.368 1.058 -42.329 1.00 80.31 250 GLU A O 1
ATOM 2050 N N . GLY A 1 251 ? -9.489 -0.555 -41.036 1.00 77.38 251 GLY A N 1
ATOM 2051 C CA . GLY A 1 251 ? -10.641 -1.455 -41.162 1.00 77.38 251 GLY A CA 1
ATOM 2052 C C . GLY A 1 251 ? -11.954 -0.873 -40.613 1.00 77.38 251 GLY A C 1
ATOM 2053 O O . GLY A 1 251 ? -13.030 -1.174 -41.123 1.00 77.38 251 GLY A O 1
ATOM 2054 N N . MET A 1 252 ? -11.893 -0.010 -39.594 1.00 72.31 252 MET A N 1
ATOM 2055 C CA . MET A 1 252 ? -13.071 0.682 -39.042 1.00 72.31 252 MET A CA 1
ATOM 2056 C C . MET A 1 252 ? -13.541 1.865 -39.901 1.00 72.31 252 MET A C 1
ATOM 2058 O O . MET A 1 252 ? -14.722 2.223 -39.858 1.00 72.31 252 MET A O 1
ATOM 2062 N N . LEU A 1 253 ? -12.632 2.474 -40.664 1.00 74.38 253 LEU A N 1
ATOM 2063 C CA . LEU A 1 253 ? -12.891 3.615 -41.541 1.00 74.38 253 LEU A CA 1
ATOM 2064 C C . LEU A 1 253 ? -13.126 3.214 -43.004 1.00 74.38 253 LEU A C 1
ATOM 2066 O O . LEU A 1 253 ? -13.399 4.092 -43.824 1.00 74.38 253 LEU A O 1
ATOM 2070 N N . GLU A 1 254 ? -13.074 1.925 -43.358 1.00 69.94 254 GLU A N 1
ATOM 2071 C CA . GLU A 1 254 ? -13.409 1.458 -44.707 1.00 69.94 254 GLU A CA 1
ATOM 2072 C C . GLU A 1 254 ? -14.803 1.966 -45.132 1.00 69.94 254 GLU A C 1
ATOM 2074 O O . GLU A 1 254 ? -15.850 1.533 -44.648 1.00 69.94 254 GLU A O 1
ATOM 2079 N N . GLY A 1 255 ? -14.810 2.945 -46.044 1.00 63.62 255 GLY A N 1
ATOM 2080 C CA . GLY A 1 255 ? -16.019 3.586 -46.566 1.00 63.62 255 GLY A CA 1
ATOM 2081 C C . GLY A 1 255 ? -16.652 4.664 -45.673 1.00 63.62 255 GLY A C 1
ATOM 2082 O O . GLY A 1 255 ? -17.764 5.100 -45.980 1.00 63.62 255 GLY A O 1
ATOM 2083 N N . ARG A 1 256 ? -15.994 5.115 -44.593 1.00 65.19 256 ARG A N 1
ATOM 2084 C CA . ARG A 1 256 ? -16.507 6.147 -43.668 1.00 65.19 256 ARG A CA 1
ATOM 2085 C C . ARG A 1 256 ? -15.479 7.257 -43.410 1.00 65.19 256 ARG A C 1
ATOM 2087 O O . ARG A 1 256 ? -14.284 6.986 -43.359 1.00 65.19 256 ARG A O 1
ATOM 2094 N N . PRO A 1 257 ? -15.916 8.516 -43.237 1.00 66.06 257 PRO A N 1
ATOM 2095 C CA . PRO A 1 257 ? -15.006 9.610 -42.928 1.00 66.06 257 PRO A CA 1
ATOM 2096 C C . PRO A 1 257 ? -14.521 9.533 -41.470 1.00 66.06 257 PRO A C 1
ATOM 2098 O O . PRO A 1 257 ? -15.183 8.949 -40.609 1.00 66.06 257 PRO A O 1
ATOM 2101 N N . ALA A 1 258 ? -13.367 10.145 -41.191 1.00 63.06 258 ALA A N 1
ATOM 2102 C CA . ALA A 1 258 ? -12.689 10.069 -39.894 1.00 63.06 258 ALA A CA 1
ATOM 2103 C C . ALA A 1 258 ? -13.538 10.584 -38.713 1.00 63.06 258 ALA A C 1
ATOM 2105 O O . ALA A 1 258 ? -13.314 10.165 -37.578 1.00 63.06 258 ALA A O 1
ATOM 2106 N N . GLU A 1 259 ? -14.537 11.443 -38.956 1.00 66.25 259 GLU A N 1
ATOM 2107 C CA . GLU A 1 259 ? -15.424 11.949 -37.900 1.00 66.25 259 GLU A CA 1
ATOM 2108 C C . GLU A 1 259 ? -16.421 10.902 -37.360 1.00 66.25 259 GLU A C 1
ATOM 2110 O O . GLU A 1 259 ? -17.052 11.146 -36.335 1.00 66.25 259 GLU A O 1
ATOM 2115 N N . MET A 1 260 ? -16.566 9.733 -38.005 1.00 62.31 260 MET A N 1
ATOM 2116 C CA . MET A 1 260 ? -17.459 8.646 -37.558 1.00 62.31 260 MET A CA 1
ATOM 2117 C C . MET A 1 260 ? -16.767 7.576 -36.692 1.00 62.31 260 MET A C 1
ATOM 2119 O O . MET A 1 260 ? -17.262 6.453 -36.585 1.00 62.31 260 MET A O 1
ATOM 2123 N N . PHE A 1 261 ? -15.622 7.893 -36.083 1.00 61.22 261 PHE A N 1
ATOM 2124 C CA . PHE A 1 261 ? -14.905 6.969 -35.203 1.00 61.22 261 PHE A CA 1
ATOM 2125 C C . PHE A 1 261 ? -15.717 6.663 -33.926 1.00 61.22 261 PHE A C 1
ATOM 2127 O O . PHE A 1 261 ? -15.855 7.513 -33.047 1.00 61.22 261 PHE A O 1
ATOM 2134 N N . ASP A 1 262 ? -16.263 5.446 -33.821 1.00 65.00 262 ASP A N 1
ATOM 2135 C CA . ASP A 1 262 ? -17.032 4.992 -32.655 1.00 65.00 262 ASP A CA 1
ATOM 2136 C C . ASP A 1 262 ? -16.098 4.572 -31.510 1.00 65.00 262 ASP A C 1
ATOM 2138 O O . ASP A 1 262 ? -15.515 3.485 -31.502 1.00 65.00 262 ASP A O 1
ATOM 2142 N N . THR A 1 263 ? -15.960 5.447 -30.516 1.00 62.06 263 THR A N 1
ATOM 2143 C CA . THR A 1 263 ? -15.112 5.220 -29.341 1.00 62.06 263 THR A CA 1
ATOM 2144 C C . THR A 1 263 ? -15.707 4.221 -28.347 1.00 62.06 263 THR A C 1
ATOM 2146 O O . THR A 1 263 ? -14.954 3.656 -27.552 1.00 62.06 263 THR A O 1
ATOM 2149 N N . ALA A 1 264 ? -17.019 3.957 -28.384 1.00 58.28 264 ALA A N 1
ATOM 2150 C CA . ALA A 1 264 ? -17.689 3.095 -27.410 1.00 58.28 264 ALA A CA 1
ATOM 2151 C C . ALA A 1 264 ? -17.419 1.603 -27.673 1.00 58.28 264 ALA A C 1
ATOM 2153 O O . ALA A 1 264 ? -17.119 0.862 -26.736 1.00 58.28 264 ALA A O 1
ATOM 2154 N N . GLY A 1 265 ? -17.430 1.169 -28.939 1.00 58.84 265 GLY A N 1
ATOM 2155 C CA . GLY A 1 265 ? -17.135 -0.224 -29.312 1.00 58.84 265 GLY A CA 1
ATOM 2156 C C . GLY A 1 265 ? -15.694 -0.661 -29.006 1.00 58.84 265 GLY A C 1
ATOM 2157 O O . GLY A 1 265 ? -15.441 -1.817 -28.667 1.00 58.84 265 GLY A O 1
ATOM 2158 N N . VAL A 1 266 ? -14.737 0.275 -29.038 1.00 58.50 266 VAL A N 1
ATOM 2159 C CA . VAL A 1 266 ? -13.312 -0.007 -28.784 1.00 58.50 266 VAL A CA 1
ATOM 2160 C C . VAL A 1 266 ? -13.059 -0.460 -27.340 1.00 58.50 266 VAL A C 1
ATOM 2162 O O . VAL A 1 266 ? -12.221 -1.337 -27.121 1.00 58.50 266 VAL A O 1
ATOM 2165 N N . PHE A 1 267 ? -13.788 0.085 -26.359 1.00 51.59 267 PHE A N 1
ATOM 2166 C CA . PHE A 1 267 ? -13.646 -0.301 -24.950 1.00 51.59 267 PHE A CA 1
ATOM 2167 C C . PHE A 1 267 ? -14.202 -1.702 -24.664 1.00 51.59 267 PHE A C 1
ATOM 2169 O O . PHE A 1 267 ? -13.577 -2.468 -23.930 1.00 51.59 267 PHE A O 1
ATOM 2176 N N . THR A 1 268 ? -15.337 -2.067 -25.264 1.00 54.75 268 THR A N 1
ATOM 2177 C CA . THR A 1 268 ? -15.974 -3.379 -25.063 1.00 54.75 268 THR A CA 1
ATOM 2178 C C . THR A 1 268 ? -15.119 -4.523 -25.619 1.00 54.75 268 THR A C 1
ATOM 2180 O O . THR A 1 268 ? -14.976 -5.562 -24.969 1.00 54.75 268 THR A O 1
ATOM 2183 N N . ASP A 1 269 ? -14.462 -4.313 -26.763 1.00 55.09 269 ASP A N 1
ATOM 2184 C CA . ASP A 1 269 ? -13.497 -5.267 -27.330 1.00 55.09 269 ASP A CA 1
ATOM 2185 C C . ASP A 1 269 ? -12.238 -5.416 -26.466 1.00 55.09 269 ASP A C 1
ATOM 2187 O O . ASP A 1 269 ? -11.697 -6.513 -26.312 1.00 55.09 269 ASP A O 1
ATOM 2191 N N . TYR A 1 270 ? -11.750 -4.312 -25.891 1.00 55.25 270 TYR A N 1
ATOM 2192 C CA . TYR A 1 270 ? -10.515 -4.313 -25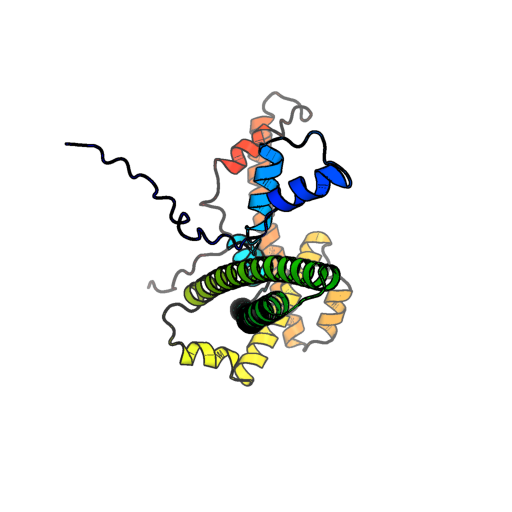.106 1.00 55.25 270 TYR A CA 1
ATOM 2193 C C . TYR A 1 270 ? -10.657 -5.112 -23.805 1.00 55.25 270 TYR A C 1
ATOM 2195 O O . TYR A 1 270 ? -9.730 -5.816 -23.410 1.00 55.25 270 TYR A O 1
ATOM 2203 N N . VAL A 1 271 ? -11.829 -5.037 -23.167 1.00 54.34 271 VAL A N 1
ATOM 2204 C CA . VAL A 1 271 ? -12.147 -5.782 -21.938 1.00 54.34 271 VAL A CA 1
ATOM 2205 C C . VAL A 1 271 ? -12.385 -7.271 -22.217 1.00 54.34 271 VAL A C 1
ATOM 2207 O O . VAL A 1 271 ? -12.106 -8.102 -21.357 1.00 54.34 271 VAL A O 1
ATOM 2210 N N . SER A 1 272 ? -12.872 -7.624 -23.410 1.00 50.97 272 SER A N 1
ATOM 2211 C CA . SER A 1 272 ? -13.293 -8.993 -23.733 1.00 50.97 272 SER A CA 1
ATOM 2212 C C . SER A 1 272 ? -12.225 -9.868 -24.407 1.00 50.97 272 SER A C 1
ATOM 2214 O O . SER A 1 272 ? -12.326 -11.086 -24.294 1.00 50.97 272 SER A O 1
ATOM 2216 N N . HIS A 1 273 ? -11.206 -9.305 -25.081 1.00 50.41 273 HIS A N 1
ATOM 2217 C CA . HIS A 1 273 ? -10.386 -10.086 -26.029 1.00 50.41 273 HIS A CA 1
ATOM 2218 C C . HIS A 1 273 ? -8.848 -10.044 -25.904 1.00 50.41 273 HIS A C 1
ATOM 2220 O O . HIS A 1 273 ? -8.196 -10.532 -26.824 1.00 50.41 273 HIS A O 1
ATOM 2226 N N . ASN A 1 274 ? -8.191 -9.516 -24.857 1.00 50.47 274 ASN A N 1
ATOM 2227 C CA . ASN A 1 274 ? -6.711 -9.590 -24.825 1.00 50.47 274 ASN A CA 1
ATOM 2228 C C . ASN A 1 274 ? -6.035 -9.372 -23.456 1.00 50.47 274 ASN A C 1
ATOM 2230 O O . ASN A 1 274 ? -5.700 -8.241 -23.101 1.00 50.47 274 ASN A O 1
ATOM 2234 N N . ILE A 1 275 ? -5.701 -10.463 -22.757 1.00 49.88 275 ILE A N 1
ATOM 2235 C CA . ILE A 1 275 ? -4.711 -10.444 -21.659 1.00 49.88 275 ILE A CA 1
ATOM 2236 C C . ILE A 1 275 ? -3.524 -11.391 -21.941 1.00 49.88 275 ILE A C 1
ATOM 2238 O O . ILE A 1 275 ? -2.395 -11.072 -21.575 1.00 49.88 275 ILE A O 1
ATOM 2242 N N . ASP A 1 276 ? -3.710 -12.473 -22.703 1.00 46.25 276 ASP A N 1
ATOM 2243 C CA . ASP A 1 276 ? -2.730 -13.574 -22.730 1.00 46.25 276 ASP A CA 1
ATOM 2244 C C . ASP A 1 276 ? -1.472 -13.361 -23.600 1.00 46.25 276 ASP A C 1
ATOM 2246 O O . ASP A 1 276 ? -0.495 -14.086 -23.437 1.00 46.25 276 ASP A O 1
ATOM 2250 N N . GLN A 1 277 ? -1.432 -12.368 -24.501 1.00 40.69 277 GLN A N 1
ATOM 2251 C CA . GLN A 1 277 ? -0.290 -12.169 -25.424 1.00 40.69 277 GLN A CA 1
ATOM 2252 C C . GLN A 1 277 ? 0.499 -10.863 -25.231 1.00 40.69 277 GLN A C 1
ATOM 2254 O O . GLN A 1 277 ? 1.330 -10.514 -26.067 1.00 40.69 277 GLN A O 1
ATOM 2259 N N . ARG A 1 278 ? 0.267 -10.116 -24.145 1.00 49.72 278 ARG A N 1
ATOM 2260 C CA . ARG A 1 278 ? 0.821 -8.753 -23.981 1.00 49.72 278 ARG A CA 1
ATOM 2261 C C . ARG A 1 278 ? 1.886 -8.605 -22.890 1.00 49.72 278 ARG A C 1
ATOM 2263 O O . ARG A 1 278 ? 2.233 -7.478 -22.545 1.00 49.72 278 ARG A O 1
ATOM 2270 N N . SER A 1 279 ? 2.428 -9.705 -22.358 1.00 41.72 279 SER A N 1
ATOM 2271 C CA . SER A 1 279 ? 3.525 -9.619 -21.385 1.00 41.72 279 SER A CA 1
ATOM 2272 C C . SER A 1 279 ? 4.785 -9.037 -22.033 1.00 41.72 279 SER A C 1
ATOM 2274 O O . SER A 1 279 ? 5.366 -9.636 -22.934 1.00 41.72 279 SER A O 1
ATOM 2276 N N . LEU A 1 280 ? 5.209 -7.863 -21.555 1.00 44.75 280 LEU A N 1
ATOM 2277 C CA . LEU A 1 280 ? 6.453 -7.186 -21.950 1.00 44.75 280 LEU A CA 1
ATOM 2278 C C . LEU A 1 280 ? 7.691 -7.742 -21.225 1.00 44.75 280 LEU A C 1
ATOM 2280 O O . LEU A 1 280 ? 8.815 -7.399 -21.580 1.00 44.75 280 LEU A O 1
ATOM 2284 N N . GLN A 1 281 ? 7.498 -8.594 -20.217 1.00 34.09 281 GLN A N 1
ATOM 2285 C CA . GLN A 1 281 ? 8.569 -9.329 -19.553 1.00 34.09 281 GLN A CA 1
ATOM 2286 C C . GLN A 1 281 ? 8.453 -10.806 -19.922 1.00 34.09 281 GLN A C 1
ATOM 2288 O O . GLN A 1 281 ? 7.393 -11.416 -19.751 1.00 34.09 281 GLN A O 1
ATOM 2293 N N . SER A 1 282 ? 9.543 -11.373 -20.444 1.00 33.88 282 SER A N 1
ATOM 2294 C CA . SER A 1 282 ? 9.681 -12.823 -20.535 1.00 33.88 282 SER A CA 1
ATOM 2295 C C . SER A 1 282 ? 9.503 -13.375 -19.128 1.00 33.88 282 SER A C 1
ATOM 2297 O O . SER A 1 282 ? 10.247 -12.998 -18.228 1.00 33.88 282 SER A O 1
ATOM 2299 N N . SER A 1 283 ? 8.526 -14.257 -18.929 1.00 37.78 283 SER A N 1
ATOM 2300 C CA . SER A 1 283 ? 8.606 -15.208 -17.824 1.00 37.78 283 SER A CA 1
ATOM 2301 C C . SER A 1 283 ? 9.916 -15.967 -18.024 1.00 37.78 283 SER A C 1
ATOM 2303 O O . SER A 1 283 ? 10.202 -16.381 -19.153 1.00 37.78 283 SER A O 1
ATOM 2305 N N . ASP A 1 284 ? 10.735 -16.055 -16.981 1.00 40.28 284 ASP A N 1
ATOM 2306 C CA . ASP A 1 284 ? 12.046 -16.697 -17.009 1.00 40.28 284 ASP A CA 1
ATOM 2307 C C . ASP A 1 284 ? 12.004 -18.011 -17.798 1.00 40.28 284 ASP A C 1
ATOM 2309 O O . ASP A 1 284 ? 11.307 -18.960 -17.431 1.00 40.28 284 ASP A O 1
ATOM 2313 N N . LYS A 1 285 ? 12.742 -18.067 -18.910 1.00 34.56 285 LYS A N 1
ATOM 2314 C CA . LYS A 1 285 ? 13.118 -19.340 -19.521 1.00 34.56 285 LYS A CA 1
ATOM 2315 C C . LYS A 1 285 ? 14.546 -19.635 -19.077 1.00 34.56 285 LYS A C 1
ATOM 2317 O O . LYS A 1 285 ? 15.413 -18.797 -19.317 1.00 34.56 285 LYS A O 1
ATOM 2322 N N . PRO A 1 286 ? 14.814 -20.789 -18.448 1.00 34.56 286 PRO A N 1
ATOM 2323 C CA . PRO A 1 286 ? 16.179 -21.178 -18.145 1.00 34.56 286 PRO A CA 1
ATOM 2324 C C . PRO A 1 286 ? 16.917 -21.420 -19.465 1.00 34.56 286 PRO A C 1
ATOM 2326 O O . PRO A 1 286 ? 16.482 -22.231 -20.285 1.00 34.56 286 PRO A O 1
ATOM 2329 N N . GLU A 1 287 ? 18.029 -20.719 -19.674 1.00 36.59 287 GLU A N 1
ATOM 2330 C CA . GLU A 1 287 ? 18.970 -21.026 -20.748 1.00 36.59 287 GLU A CA 1
ATOM 2331 C C . GLU A 1 287 ? 19.637 -22.375 -20.459 1.00 36.59 287 GLU A C 1
ATOM 2333 O O . GLU A 1 287 ? 20.683 -22.460 -19.826 1.00 36.59 287 GLU A O 1
ATOM 2338 N N . THR A 1 288 ? 19.018 -23.457 -20.923 1.00 38.53 288 THR A N 1
ATOM 2339 C CA . THR A 1 288 ? 19.715 -24.717 -21.197 1.00 38.53 288 THR A CA 1
ATOM 2340 C C . THR A 1 288 ? 19.118 -25.343 -22.450 1.00 38.53 288 THR A C 1
ATOM 2342 O O . THR A 1 288 ? 17.924 -25.631 -22.506 1.00 38.53 288 THR A O 1
ATOM 2345 N N . GLY A 1 289 ? 19.950 -25.538 -23.475 1.00 31.38 289 GLY A N 1
ATOM 2346 C CA . GLY A 1 289 ? 19.523 -26.180 -24.715 1.00 31.38 289 GLY A CA 1
ATOM 2347 C C . GLY A 1 289 ? 20.558 -26.148 -25.835 1.00 31.38 289 GLY A C 1
ATOM 2348 O O . GLY A 1 289 ? 20.282 -25.529 -26.852 1.00 31.38 289 GLY A O 1
ATOM 2349 N N . SER A 1 290 ? 21.675 -26.855 -25.606 1.00 32.31 290 SER A N 1
ATOM 2350 C CA . SER A 1 290 ? 22.630 -27.440 -26.578 1.00 32.31 290 SER A CA 1
ATOM 2351 C C . SER A 1 290 ? 23.383 -26.543 -27.563 1.00 32.31 290 SER A C 1
ATOM 2353 O O . SER A 1 290 ? 22.761 -25.948 -28.463 1.00 32.31 290 SER A O 1
#

Secondary structure (DSSP, 8-state):
----------S------TT---HHHHHHHGGGTS--TT--HHHHHHHHHHHH------HHHIIIIIITTSSSHHHHHHHHHHHHHHHHHHHHHHHHHHHHHHHHHHHHHHHHHH---HHHHHHHHHHHHHHHHHHHHHHHHHHHHHHHHHHHHHHHHHHHTT--HHHHHHHHH-HHHHHHHHHHHHHHHHHHHHHHHHHHHSS--HHHHHHHHTS-HHHHHHHHHHHHHHHHHHHHHHHHHHHHHHHHHHHHHTTS-GGG--HHHHHHHHHHH-STT--SS---------

Foldseek 3Di:
DDDDDPDPPPPPPPPPDPLADFVVVVQVVCCVPPHPPPDDPVNRVCRRVVLQAQPADDLCCLPVVQLVVFQDNLVSLVSLVVLLVVLVVQLVVLVVVLVVLVVVLVVLVVVLVPDPDPVVNVVSVVVNSVSSSVNSVSVSSNVRSVVSNVSSVVVNCVSCDPPPPVRVVCCVVPPVNVVVVVLVRVLRVLLCQQLVCCLPPVGRDPVSVVVLVPDDPVSVVSSPVSNCVSNVLVVVVVVVVVVVVVVVQCVVCVVHDPVPDDPVVVVVCVVPPDDPPPDPDPPDDDPDDD

Radius of gyration: 29.25 Å; chains: 1; bounding box: 68×58×90 Å

pLDDT: mean 83.77, std 20.63, range [28.23, 98.06]